Protein AF-A0A6B9Z756-F1 (afdb_monomer_lite)

Radius of gyration: 20.49 Å; chains: 1; bounding box: 52×37×60 Å

Structure (mmCIF, N/CA/C/O backbone):
data_AF-A0A6B9Z756-F1
#
_entry.id   AF-A0A6B9Z756-F1
#
loop_
_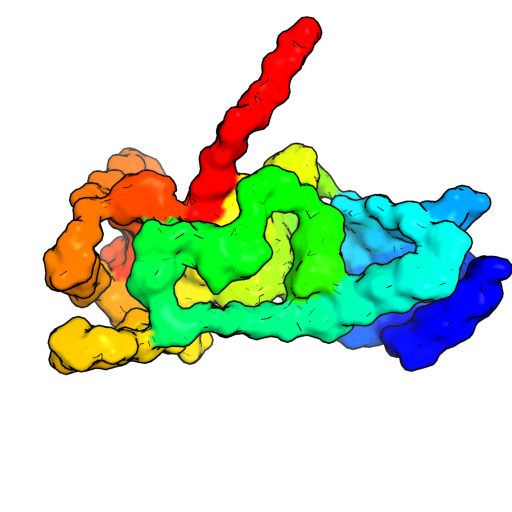atom_site.group_PDB
_atom_site.id
_atom_site.type_symbol
_atom_site.label_atom_id
_atom_site.label_alt_id
_atom_site.label_comp_id
_atom_site.label_asym_id
_atom_site.label_entity_id
_atom_site.label_seq_id
_atom_site.pdbx_PDB_ins_code
_atom_site.Cartn_x
_atom_site.Cartn_y
_atom_site.Cartn_z
_atom_site.occupancy
_atom_site.B_iso_or_equiv
_atom_site.auth_seq_id
_atom_site.auth_comp_id
_atom_site.auth_asym_id
_atom_site.auth_atom_id
_atom_site.pdbx_PDB_model_num
ATOM 1 N N . MET A 1 1 ? 23.150 7.560 -25.014 1.00 82.50 1 MET A N 1
ATOM 2 C CA . MET A 1 1 ? 22.285 7.639 -23.820 1.00 82.50 1 MET A CA 1
ATOM 3 C C . MET A 1 1 ? 21.822 6.249 -23.408 1.00 82.50 1 MET A C 1
ATOM 5 O O . MET A 1 1 ? 22.324 5.760 -22.412 1.00 82.50 1 MET A O 1
ATOM 9 N N . PHE A 1 2 ? 21.027 5.548 -24.224 1.00 86.94 2 PHE A N 1
ATOM 10 C CA . PHE A 1 2 ? 20.533 4.200 -23.898 1.00 86.94 2 PHE A CA 1
ATOM 11 C C . PHE A 1 2 ? 21.617 3.166 -23.521 1.00 86.94 2 PHE A C 1
ATOM 13 O O . PHE A 1 2 ? 21.440 2.418 -22.570 1.00 86.94 2 PHE A O 1
ATOM 20 N N . ALA A 1 3 ? 22.780 3.165 -24.186 1.00 89.44 3 ALA A N 1
ATOM 21 C CA . ALA A 1 3 ? 23.891 2.275 -23.817 1.00 89.44 3 ALA A CA 1
ATOM 22 C C . ALA A 1 3 ? 24.374 2.469 -22.363 1.00 89.44 3 ALA A C 1
ATOM 24 O O . ALA A 1 3 ? 24.699 1.495 -21.693 1.00 89.44 3 ALA A O 1
ATOM 25 N N . VAL A 1 4 ? 24.364 3.713 -21.871 1.00 92.31 4 VAL A N 1
ATOM 26 C CA . VAL A 1 4 ? 24.732 4.051 -20.487 1.00 92.31 4 VAL A CA 1
ATOM 27 C C . VAL A 1 4 ? 23.648 3.572 -19.517 1.00 92.31 4 VAL A C 1
ATOM 29 O O . VAL A 1 4 ? 23.961 3.009 -18.476 1.00 92.31 4 VAL A O 1
ATOM 32 N N . PHE A 1 5 ? 22.371 3.728 -19.882 1.00 94.25 5 PHE A N 1
ATOM 33 C CA . PHE A 1 5 ? 21.241 3.226 -19.087 1.00 94.25 5 PHE A CA 1
ATOM 34 C C . PHE A 1 5 ? 21.279 1.705 -18.951 1.00 94.25 5 PHE A C 1
ATOM 36 O O . PHE A 1 5 ? 21.126 1.174 -17.856 1.00 94.25 5 PHE A O 1
ATOM 43 N N . LYS A 1 6 ? 21.552 1.010 -20.058 1.00 94.19 6 LYS A N 1
ATOM 44 C CA . LYS A 1 6 ? 21.717 -0.442 -20.089 1.00 94.19 6 LYS A CA 1
ATOM 45 C C . LYS A 1 6 ? 22.818 -0.911 -19.140 1.00 94.19 6 LYS A C 1
ATOM 47 O O . LYS A 1 6 ? 22.584 -1.820 -18.351 1.00 94.19 6 LYS A O 1
ATOM 52 N N . GLU A 1 7 ? 24.002 -0.303 -19.213 1.00 94.69 7 GLU A N 1
ATOM 53 C CA . GLU A 1 7 ? 25.123 -0.651 -18.332 1.00 94.69 7 GLU A CA 1
ATOM 54 C C . GLU A 1 7 ? 24.761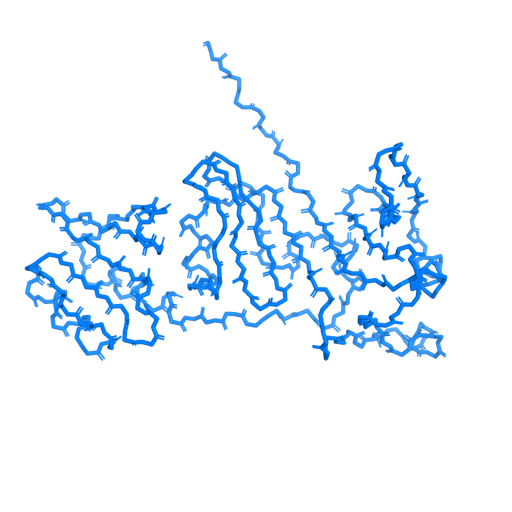 -0.442 -16.855 1.00 94.69 7 GLU A C 1
ATOM 56 O O . GLU A 1 7 ? 24.994 -1.322 -16.026 1.00 94.69 7 GLU A O 1
ATOM 61 N N . TYR A 1 8 ? 24.115 0.682 -16.540 1.00 95.06 8 TYR A N 1
ATOM 62 C CA . TYR A 1 8 ? 23.648 0.976 -15.189 1.00 95.06 8 TYR A CA 1
ATOM 63 C C . TYR A 1 8 ? 22.650 -0.069 -14.665 1.00 95.06 8 TYR A C 1
ATOM 65 O O . TYR A 1 8 ? 22.839 -0.608 -13.575 1.00 95.06 8 TYR A O 1
ATOM 73 N N . LEU A 1 9 ? 21.621 -0.405 -15.448 1.00 94.44 9 LEU A N 1
ATOM 74 C CA . LEU A 1 9 ? 20.594 -1.379 -15.062 1.00 94.44 9 LEU A CA 1
ATOM 75 C C . LEU A 1 9 ? 21.177 -2.771 -14.808 1.00 94.44 9 LEU A C 1
ATOM 77 O O . LEU A 1 9 ? 20.841 -3.405 -13.808 1.00 94.44 9 LEU A O 1
ATOM 81 N N . VAL A 1 10 ? 22.096 -3.225 -15.664 1.00 93.44 10 VAL A N 1
ATOM 82 C CA . VAL A 1 10 ? 22.788 -4.510 -15.477 1.00 93.44 10 VAL A CA 1
ATOM 83 C C . VAL A 1 10 ? 23.568 -4.529 -14.159 1.00 93.44 10 VAL A C 1
ATOM 85 O O . VAL A 1 10 ? 23.508 -5.515 -13.423 1.00 93.44 10 VAL A O 1
ATOM 88 N N . ASN A 1 11 ? 24.223 -3.420 -13.805 1.00 93.69 11 ASN A N 1
ATOM 89 C CA . ASN A 1 11 ? 24.914 -3.279 -12.520 1.00 93.69 11 ASN A CA 1
ATOM 90 C C . ASN A 1 11 ? 23.953 -3.214 -11.317 1.00 93.69 11 ASN A C 1
ATOM 92 O O . ASN A 1 11 ? 24.355 -3.520 -10.195 1.00 93.69 11 ASN A O 1
ATOM 96 N N . LYS A 1 12 ? 22.685 -2.855 -11.544 1.00 92.50 12 LYS A N 1
ATOM 97 C CA . LYS A 1 12 ? 21.603 -2.799 -10.549 1.00 92.50 12 LYS A CA 1
ATOM 98 C C . LYS A 1 12 ? 20.714 -4.041 -10.536 1.00 92.50 12 LYS A C 1
ATOM 100 O O . LYS A 1 12 ? 19.557 -3.990 -10.142 1.00 92.50 12 LYS A O 1
ATOM 105 N N . SER A 1 13 ? 21.253 -5.190 -10.936 1.00 91.06 13 SER A N 1
ATOM 106 C CA . SER A 1 13 ? 20.532 -6.469 -10.882 1.00 91.06 13 SER A CA 1
ATOM 107 C C . SER A 1 13 ? 19.260 -6.497 -11.749 1.00 91.06 13 SER A C 1
ATOM 109 O O . SER A 1 13 ? 18.281 -7.170 -11.409 1.00 91.06 13 SER A O 1
ATOM 111 N N . TRP A 1 14 ? 19.284 -5.813 -12.895 1.00 93.94 14 TRP A N 1
ATOM 112 C CA . TRP A 1 14 ? 18.298 -5.970 -13.964 1.00 93.94 14 TRP A CA 1
ATOM 113 C C . TRP A 1 14 ? 18.894 -6.774 -15.120 1.00 93.94 14 TRP A C 1
ATOM 115 O O . TRP A 1 14 ? 20.041 -6.574 -15.513 1.00 93.94 14 TRP A O 1
ATOM 125 N N . ILE A 1 15 ? 18.107 -7.679 -15.696 1.00 95.31 15 ILE A N 1
ATOM 126 C CA . ILE A 1 15 ? 18.511 -8.489 -16.848 1.00 95.31 15 ILE A CA 1
ATOM 127 C C . ILE A 1 15 ? 17.808 -7.960 -18.089 1.00 95.31 15 ILE A C 1
ATOM 129 O O . ILE A 1 15 ? 16.587 -7.830 -18.107 1.00 95.31 15 ILE A O 1
ATOM 133 N N . GLU A 1 16 ? 18.572 -7.706 -19.145 1.00 96.12 16 GLU A N 1
ATOM 134 C CA . GLU A 1 16 ? 18.028 -7.408 -20.468 1.00 96.12 16 GLU A CA 1
ATOM 135 C C . GLU A 1 16 ? 17.258 -8.626 -21.009 1.00 96.12 16 GLU A C 1
ATOM 137 O O . GLU A 1 16 ? 17.825 -9.706 -21.188 1.00 96.12 16 GLU A O 1
ATOM 142 N N . THR A 1 17 ? 15.960 -8.463 -21.263 1.00 93.56 17 THR A N 1
ATOM 143 C CA . THR A 1 17 ? 15.099 -9.506 -21.849 1.00 93.56 17 THR A CA 1
ATOM 144 C C . THR A 1 17 ? 14.910 -9.309 -23.348 1.00 93.56 17 THR A C 1
ATOM 146 O O . THR A 1 17 ? 14.783 -10.281 -24.092 1.00 93.56 17 THR A O 1
ATOM 149 N N . THR A 1 18 ? 14.930 -8.056 -23.806 1.00 91.75 18 THR A N 1
ATOM 150 C CA . THR A 1 18 ? 14.958 -7.668 -25.222 1.00 91.75 18 THR A CA 1
ATOM 151 C C . THR A 1 18 ? 15.828 -6.425 -25.388 1.00 91.75 18 THR A C 1
ATOM 153 O O . THR A 1 18 ? 16.222 -5.821 -24.398 1.00 91.75 18 THR A O 1
ATOM 156 N N . ALA A 1 19 ? 16.066 -5.984 -26.627 1.00 89.62 19 ALA A N 1
ATOM 157 C CA . ALA A 1 19 ? 16.880 -4.797 -26.902 1.00 89.62 19 ALA A CA 1
ATOM 158 C C . ALA A 1 19 ? 16.422 -3.521 -26.165 1.00 89.62 19 ALA A C 1
ATOM 160 O O . ALA A 1 19 ? 17.229 -2.614 -26.001 1.00 89.62 19 ALA A O 1
ATOM 161 N N . MET A 1 20 ? 15.154 -3.449 -25.742 1.00 92.75 20 MET A N 1
ATOM 162 C CA . MET A 1 20 ? 14.563 -2.288 -25.071 1.00 92.75 20 MET A CA 1
ATOM 163 C C . MET A 1 20 ? 13.873 -2.637 -23.743 1.00 92.75 20 MET A C 1
ATOM 165 O O . MET A 1 20 ? 13.206 -1.785 -23.167 1.00 92.75 20 MET A O 1
ATOM 169 N N . ALA A 1 21 ? 13.998 -3.873 -23.249 1.00 95.12 21 ALA A N 1
ATOM 170 C CA . ALA A 1 21 ? 13.292 -4.316 -22.048 1.00 95.12 21 ALA A CA 1
ATOM 171 C C . ALA A 1 21 ? 14.237 -4.953 -21.032 1.00 95.12 21 ALA A C 1
ATOM 173 O O . ALA A 1 21 ? 15.114 -5.743 -21.387 1.00 95.12 21 ALA A O 1
ATOM 174 N N . PHE A 1 22 ? 14.009 -4.634 -19.762 1.00 96.31 22 PHE A N 1
ATOM 175 C CA . PHE A 1 22 ? 14.787 -5.114 -18.630 1.00 96.31 22 PHE A CA 1
ATOM 176 C C . PHE A 1 22 ? 13.856 -5.679 -17.569 1.00 96.31 22 PHE A C 1
ATOM 178 O O . PHE A 1 22 ? 12.826 -5.086 -17.271 1.00 96.31 22 PHE A O 1
ATOM 185 N N . ARG A 1 23 ? 14.229 -6.803 -16.967 1.00 95.00 23 ARG A N 1
ATOM 186 C CA . ARG A 1 23 ? 13.468 -7.464 -15.904 1.00 95.00 23 ARG A CA 1
ATOM 187 C C . ARG A 1 23 ? 14.272 -7.498 -14.616 1.00 95.00 23 ARG A C 1
ATOM 189 O O . ARG A 1 23 ? 15.473 -7.775 -14.651 1.00 95.00 23 ARG A O 1
ATOM 196 N N . HIS A 1 24 ? 13.618 -7.257 -13.485 1.00 91.50 24 HIS A N 1
ATOM 197 C CA . HIS A 1 24 ? 14.288 -7.310 -12.189 1.00 91.50 24 HIS A CA 1
ATOM 198 C C . HIS A 1 24 ? 14.677 -8.754 -11.831 1.00 91.50 24 HIS A C 1
ATOM 200 O O . HIS A 1 24 ? 13.875 -9.682 -11.963 1.00 91.50 24 HIS A O 1
ATOM 206 N N . THR A 1 25 ? 15.909 -8.970 -11.365 1.00 87.44 25 THR A N 1
ATOM 207 C CA . THR A 1 25 ? 16.421 -10.325 -11.056 1.00 87.44 25 THR A CA 1
ATOM 208 C C . THR A 1 25 ? 15.672 -11.014 -9.920 1.00 87.44 25 THR A C 1
ATOM 210 O O . THR A 1 25 ? 15.363 -12.200 -10.029 1.00 87.44 25 THR A O 1
ATOM 213 N N . SER A 1 26 ? 15.370 -10.294 -8.834 1.00 84.44 26 SER A N 1
ATOM 214 C CA . SER A 1 26 ? 14.695 -10.868 -7.661 1.00 84.44 26 SER A CA 1
ATOM 215 C C . SER A 1 26 ? 13.175 -10.959 -7.816 1.00 84.44 26 SER A C 1
ATOM 217 O O . SER A 1 26 ? 12.533 -11.695 -7.071 1.00 84.44 26 SER A O 1
ATOM 219 N N . ASN A 1 27 ? 12.595 -10.239 -8.784 1.00 83.69 27 ASN A N 1
ATOM 220 C CA . ASN A 1 27 ? 11.160 -10.240 -9.042 1.00 83.69 27 ASN A CA 1
ATOM 221 C C . ASN A 1 27 ? 10.894 -10.239 -10.550 1.00 83.69 27 ASN A C 1
ATOM 223 O O . ASN A 1 27 ? 10.835 -9.197 -11.200 1.00 83.69 27 ASN A O 1
ATOM 227 N N . GLN A 1 28 ? 10.704 -11.439 -11.101 1.00 86.19 28 GLN A N 1
ATOM 228 C CA . GLN A 1 28 ? 10.549 -11.651 -12.541 1.00 86.19 28 GLN A CA 1
ATOM 229 C C . GLN A 1 28 ? 9.267 -11.052 -13.131 1.00 86.19 28 GLN A C 1
ATOM 231 O O . GLN A 1 28 ? 9.115 -11.025 -14.351 1.00 86.19 28 GLN A O 1
ATOM 236 N N . TYR A 1 29 ? 8.345 -10.591 -12.289 1.00 88.56 29 TYR A N 1
ATOM 237 C CA . TYR A 1 29 ? 7.115 -9.953 -12.735 1.00 88.56 29 TYR A CA 1
ATOM 238 C C . TYR A 1 29 ? 7.284 -8.457 -13.001 1.00 88.56 29 TYR A C 1
ATOM 240 O O . TYR A 1 29 ? 6.327 -7.841 -13.457 1.00 88.56 29 T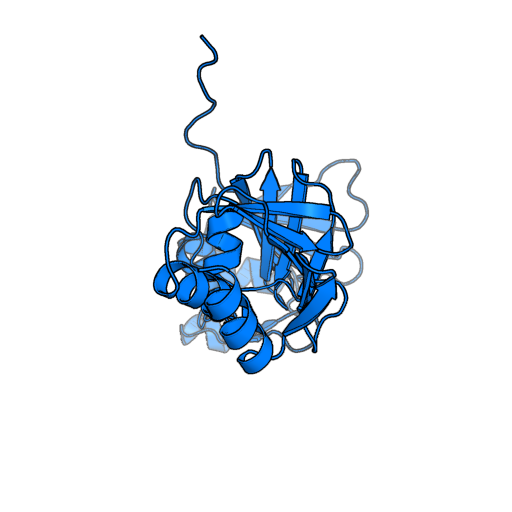YR A O 1
ATOM 248 N N . ILE A 1 30 ? 8.451 -7.878 -12.706 1.00 89.88 30 ILE A N 1
ATOM 249 C CA . ILE A 1 30 ? 8.702 -6.442 -12.827 1.00 89.88 30 ILE A CA 1
ATOM 250 C C . ILE A 1 30 ? 9.605 -6.183 -14.022 1.00 89.88 30 ILE A C 1
ATOM 252 O O . ILE A 1 30 ? 10.714 -6.721 -14.105 1.00 89.88 30 ILE A O 1
ATOM 256 N N . GLU A 1 31 ? 9.124 -5.346 -14.936 1.00 94.62 31 GLU A N 1
ATOM 257 C CA . GLU A 1 31 ? 9.803 -5.031 -16.186 1.00 94.62 31 GLU A CA 1
ATOM 258 C C . GLU A 1 31 ? 9.820 -3.522 -16.443 1.00 94.62 31 GLU A C 1
ATOM 260 O O . GLU A 1 31 ? 8.838 -2.821 -16.204 1.00 94.62 31 GLU A O 1
ATOM 265 N N . LEU A 1 32 ? 10.948 -3.033 -16.951 1.00 95.69 32 LEU A N 1
ATOM 266 C CA . LEU A 1 32 ? 11.094 -1.699 -17.516 1.00 95.69 32 LEU A CA 1
ATOM 267 C C . LEU A 1 32 ? 11.207 -1.822 -19.026 1.00 95.69 32 LEU A C 1
ATOM 269 O O . LEU A 1 32 ? 12.043 -2.578 -19.526 1.00 95.69 32 LEU A O 1
ATOM 273 N N . PHE A 1 33 ? 10.395 -1.057 -19.740 1.00 96.19 33 PHE A N 1
ATOM 274 C CA . PHE A 1 33 ? 10.462 -0.933 -21.187 1.00 96.19 33 PHE A CA 1
ATOM 275 C C . PHE A 1 33 ? 10.886 0.484 -21.555 1.00 96.19 33 PHE A C 1
ATOM 277 O O . PHE A 1 33 ? 10.304 1.458 -21.088 1.00 96.19 33 PHE A O 1
ATOM 284 N N . PHE A 1 34 ? 11.915 0.593 -22.383 1.00 93.94 34 PHE A N 1
ATOM 285 C CA . PHE A 1 34 ? 12.413 1.855 -22.901 1.00 93.94 34 PHE A CA 1
ATOM 286 C C . PHE A 1 34 ? 11.833 2.072 -24.288 1.00 93.94 34 PHE A C 1
ATOM 288 O O . PHE A 1 34 ? 11.917 1.201 -25.153 1.00 93.94 34 PHE A O 1
ATOM 295 N N . ASP A 1 35 ? 11.279 3.246 -24.529 1.00 86.94 35 ASP A N 1
ATOM 296 C CA . ASP A 1 35 ? 10.871 3.620 -25.872 1.00 86.94 35 ASP A CA 1
ATOM 297 C C . ASP A 1 35 ? 11.983 4.418 -26.589 1.00 86.94 35 ASP A C 1
ATOM 299 O O . ASP A 1 35 ? 13.088 4.624 -26.077 1.00 86.94 35 ASP A O 1
ATOM 303 N N . ASN A 1 36 ? 11.703 4.877 -27.810 1.00 79.69 36 ASN A N 1
ATOM 304 C CA . ASN A 1 36 ? 12.656 5.675 -28.587 1.00 79.69 36 ASN A CA 1
ATOM 305 C C . ASN A 1 36 ? 12.687 7.166 -28.186 1.00 79.69 36 ASN A C 1
ATOM 307 O O . ASN A 1 36 ? 13.389 7.945 -28.834 1.00 79.69 36 ASN A O 1
ATOM 311 N N . SER A 1 37 ? 11.923 7.587 -27.172 1.00 83.75 37 SER A N 1
ATOM 312 C CA . SER A 1 37 ? 11.676 8.989 -26.811 1.00 83.75 37 SER A CA 1
ATOM 313 C C . SER A 1 37 ? 12.116 9.363 -25.387 1.00 83.75 37 SER A C 1
ATOM 315 O O . SER A 1 37 ? 11.686 10.385 -24.855 1.00 83.75 37 SER A O 1
ATOM 317 N N . ASN A 1 38 ? 13.041 8.592 -24.799 1.00 85.44 38 ASN A N 1
ATOM 318 C CA . ASN A 1 38 ? 13.483 8.727 -23.403 1.00 85.44 38 ASN A CA 1
ATOM 319 C C . ASN A 1 38 ? 12.354 8.485 -22.385 1.00 85.44 38 ASN A C 1
ATOM 321 O O . ASN A 1 38 ? 12.416 8.977 -21.253 1.00 85.44 38 ASN A O 1
ATOM 325 N N . GLN A 1 39 ? 11.321 7.738 -22.771 1.00 92.50 39 GLN A N 1
ATOM 326 C CA . GLN A 1 39 ? 10.298 7.266 -21.854 1.00 92.50 39 GLN A CA 1
ATOM 327 C C . GLN A 1 39 ? 10.651 5.867 -21.363 1.00 92.50 39 GLN A C 1
ATOM 329 O O . GLN A 1 39 ? 11.177 5.021 -22.094 1.00 92.50 39 GLN A O 1
ATOM 334 N N . VAL A 1 40 ? 10.357 5.648 -20.089 1.00 94.44 40 VAL A N 1
ATOM 335 C CA . VAL A 1 40 ? 10.487 4.368 -19.411 1.00 94.44 40 VAL A CA 1
ATOM 336 C C . VAL A 1 40 ? 9.119 3.989 -18.882 1.00 94.44 40 VAL A C 1
ATOM 338 O O . VAL A 1 40 ? 8.544 4.681 -18.043 1.00 94.44 40 VAL A O 1
ATOM 341 N N . GLU A 1 41 ? 8.598 2.880 -19.375 1.00 95.12 41 GLU A N 1
ATOM 342 C CA . GLU A 1 41 ? 7.344 2.297 -18.929 1.00 95.12 41 GLU A CA 1
ATOM 343 C C . GLU A 1 41 ? 7.629 1.208 -17.892 1.00 95.12 41 GLU A C 1
ATOM 345 O O . GLU A 1 41 ? 8.457 0.322 -18.118 1.00 95.12 41 GLU A O 1
ATOM 350 N N . LEU A 1 42 ? 6.930 1.258 -16.759 1.00 94.19 42 LEU A N 1
ATOM 351 C CA . LEU A 1 42 ? 6.982 0.230 -15.724 1.00 94.19 42 LEU A CA 1
ATOM 352 C C . LEU A 1 42 ? 5.810 -0.737 -15.889 1.00 94.19 42 LEU A C 1
ATOM 354 O O . LEU A 1 42 ? 4.642 -0.337 -15.844 1.00 94.19 42 LEU A O 1
ATOM 358 N N . PHE A 1 43 ? 6.137 -2.020 -15.987 1.00 93.56 43 PHE A N 1
ATOM 359 C CA . PHE A 1 43 ? 5.186 -3.118 -16.021 1.00 93.56 43 PHE A CA 1
ATOM 360 C C . PHE A 1 43 ? 5.326 -3.995 -14.777 1.00 93.56 43 PHE A C 1
ATOM 362 O O . PHE A 1 43 ? 6.433 -4.372 -14.391 1.00 93.56 43 PHE A O 1
ATOM 369 N N . ILE A 1 44 ? 4.192 -4.373 -14.185 1.00 90.81 44 ILE A N 1
ATOM 370 C CA . ILE A 1 44 ? 4.117 -5.391 -13.131 1.00 90.81 44 ILE A CA 1
ATOM 371 C C . ILE A 1 44 ? 3.114 -6.458 -13.566 1.00 90.81 44 ILE A C 1
ATOM 373 O O . ILE A 1 44 ? 1.972 -6.148 -13.902 1.00 90.81 44 ILE A O 1
ATOM 377 N N . LYS A 1 45 ? 3.546 -7.725 -13.604 1.00 89.81 45 LYS A N 1
ATOM 378 C CA . LYS A 1 45 ? 2.763 -8.874 -14.102 1.00 89.81 45 LYS A CA 1
ATOM 379 C C . LYS A 1 45 ? 2.175 -8.628 -15.505 1.00 89.81 45 LYS A C 1
ATOM 381 O O . LYS A 1 45 ? 1.056 -9.039 -15.800 1.00 89.81 45 LYS A O 1
ATOM 386 N N . GLY A 1 46 ? 2.925 -7.935 -16.365 1.00 90.19 46 GLY A N 1
ATOM 387 C CA . GLY A 1 46 ? 2.509 -7.595 -17.732 1.00 90.19 46 GLY A CA 1
ATOM 388 C C . GLY A 1 46 ? 1.514 -6.432 -17.843 1.00 90.19 46 GLY A C 1
ATOM 389 O O . GLY A 1 46 ? 1.057 -6.136 -18.945 1.00 90.19 46 GLY A O 1
ATOM 390 N N . ILE A 1 47 ? 1.182 -5.753 -16.741 1.00 89.75 47 ILE A N 1
ATOM 391 C CA . ILE A 1 47 ? 0.300 -4.580 -16.730 1.00 89.75 47 ILE A CA 1
ATOM 392 C C . ILE A 1 47 ? 1.155 -3.319 -16.617 1.00 89.75 47 ILE A C 1
ATOM 394 O O . ILE A 1 47 ? 1.933 -3.185 -15.674 1.00 89.75 47 ILE A O 1
ATOM 398 N N . ARG A 1 48 ? 0.994 -2.385 -17.564 1.00 92.56 48 ARG A N 1
ATOM 399 C CA . ARG A 1 48 ? 1.670 -1.078 -17.541 1.00 92.56 48 ARG A CA 1
ATOM 400 C C . ARG A 1 48 ? 1.081 -0.208 -16.433 1.00 92.56 48 ARG A C 1
ATOM 402 O O . ARG A 1 48 ? -0.069 0.207 -16.551 1.00 92.56 48 ARG A O 1
ATOM 409 N N . LEU A 1 49 ? 1.847 0.081 -15.386 1.00 90.19 49 LEU A N 1
ATOM 410 C CA . LEU A 1 49 ? 1.370 0.867 -14.239 1.00 90.19 49 LEU A CA 1
ATOM 411 C C . LEU A 1 49 ? 1.758 2.336 -14.301 1.00 90.19 49 LEU A C 1
ATOM 413 O O . LEU A 1 49 ? 1.004 3.187 -13.838 1.00 90.19 49 LEU A O 1
ATOM 417 N N . ALA A 1 50 ? 2.931 2.634 -14.848 1.00 90.88 50 ALA A N 1
ATOM 418 C CA . ALA A 1 50 ? 3.454 3.988 -14.856 1.00 90.88 50 ALA A CA 1
ATOM 419 C C . ALA A 1 50 ? 4.350 4.234 -16.067 1.00 90.88 50 ALA A C 1
ATOM 421 O O . ALA A 1 50 ? 4.922 3.308 -16.643 1.00 90.88 50 ALA A O 1
ATOM 422 N N . GLU A 1 51 ? 4.469 5.508 -16.419 1.00 93.25 51 GLU A N 1
ATOM 423 C CA . GLU A 1 51 ? 5.364 6.020 -17.447 1.00 93.25 51 GLU A CA 1
ATOM 424 C C . GLU A 1 51 ? 6.183 7.162 -16.841 1.00 93.25 51 GLU A C 1
ATOM 426 O O . GLU A 1 51 ? 5.646 8.044 -16.158 1.00 93.25 51 GLU A O 1
ATOM 431 N N . TYR A 1 52 ? 7.488 7.127 -17.088 1.00 93.81 52 TYR A N 1
ATOM 432 C CA . TYR A 1 52 ? 8.458 8.085 -16.582 1.00 93.81 52 TYR A CA 1
ATOM 433 C C . TYR A 1 52 ? 9.251 8.664 -17.741 1.00 93.81 52 TYR A C 1
ATOM 435 O O . TYR A 1 52 ? 9.691 7.943 -18.632 1.00 93.81 52 TYR A O 1
ATOM 443 N N . ARG A 1 53 ? 9.491 9.971 -17.702 1.00 93.06 53 ARG A N 1
ATOM 444 C CA . ARG A 1 53 ? 10.435 10.617 -18.607 1.00 93.06 53 ARG A CA 1
ATOM 445 C C . ARG A 1 53 ? 11.812 10.643 -17.955 1.00 93.06 53 ARG A C 1
ATOM 447 O O . ARG A 1 53 ? 11.946 11.131 -16.836 1.00 93.06 53 ARG A O 1
ATOM 454 N N . VAL A 1 54 ? 12.815 10.131 -18.659 1.00 93.50 54 VAL A N 1
ATOM 455 C CA . VAL A 1 54 ? 14.174 9.941 -18.144 1.00 93.50 54 VAL A CA 1
ATOM 456 C C . VAL A 1 54 ? 15.166 10.599 -19.098 1.00 93.50 54 VAL A C 1
ATOM 458 O O . VAL A 1 54 ? 15.711 9.970 -20.003 1.00 93.50 54 VAL A O 1
ATOM 461 N N . ASP A 1 55 ? 15.368 11.904 -18.920 1.00 92.62 55 ASP A N 1
ATOM 462 C CA . ASP A 1 55 ? 16.191 12.710 -19.830 1.00 92.62 55 ASP A CA 1
ATOM 463 C C . ASP A 1 55 ? 17.707 12.476 -19.646 1.00 92.62 55 ASP A C 1
ATOM 465 O O . ASP A 1 55 ? 18.494 12.782 -20.547 1.00 92.62 55 ASP A O 1
ATOM 469 N N . ASP A 1 56 ? 18.131 11.920 -18.507 1.00 94.19 56 ASP A N 1
ATOM 470 C CA . ASP A 1 56 ? 19.530 11.637 -18.187 1.00 94.19 56 ASP A CA 1
ATOM 471 C C . ASP A 1 56 ? 19.703 10.437 -17.233 1.00 94.19 56 ASP A C 1
ATOM 473 O O . ASP A 1 56 ? 18.743 9.785 -16.820 1.00 94.19 56 ASP A O 1
ATOM 477 N N . LEU A 1 57 ? 20.962 10.106 -16.918 1.00 94.00 57 LEU A N 1
ATOM 478 C CA . LEU A 1 57 ? 21.287 8.985 -16.033 1.00 94.00 57 LEU A CA 1
ATOM 479 C C . LEU A 1 57 ? 20.849 9.247 -14.589 1.00 94.00 57 LEU A C 1
ATOM 481 O O . LEU A 1 57 ? 20.446 8.307 -13.917 1.00 94.00 57 LEU A O 1
ATOM 485 N N . ALA A 1 58 ? 20.878 10.497 -14.125 1.00 94.62 58 ALA A N 1
ATOM 486 C CA . ALA A 1 58 ? 20.489 10.831 -12.758 1.00 94.62 58 ALA A CA 1
ATOM 487 C C . ALA A 1 58 ? 18.986 10.589 -12.533 1.00 94.62 58 ALA A C 1
ATOM 489 O O . ALA A 1 58 ? 18.592 10.050 -11.498 1.00 94.62 58 ALA A O 1
ATOM 490 N N . ALA A 1 59 ? 18.150 10.906 -13.525 1.00 92.88 59 ALA A N 1
ATOM 491 C CA . ALA A 1 59 ? 16.726 10.587 -13.505 1.00 92.88 59 ALA A CA 1
ATOM 492 C C . ALA A 1 59 ? 16.481 9.068 -13.467 1.00 92.88 59 ALA A C 1
ATOM 494 O O . ALA A 1 59 ? 15.618 8.601 -12.720 1.00 92.88 59 ALA A O 1
ATOM 495 N N . LEU A 1 60 ? 17.263 8.283 -14.222 1.00 93.88 60 LEU A N 1
ATOM 496 C CA . LEU A 1 60 ? 17.166 6.820 -14.186 1.00 93.88 60 LEU A CA 1
ATOM 497 C C . LEU A 1 60 ? 17.600 6.270 -12.826 1.00 93.88 60 LEU A C 1
ATOM 499 O O . LEU A 1 60 ? 16.946 5.389 -12.276 1.00 93.88 60 LEU A O 1
ATOM 503 N N . GLU A 1 61 ? 18.700 6.793 -12.289 1.00 93.94 61 GLU A N 1
ATOM 504 C CA . GLU A 1 61 ? 19.227 6.423 -10.980 1.00 93.94 61 GLU A CA 1
ATOM 505 C C . GLU A 1 61 ? 18.199 6.679 -9.885 1.00 93.94 61 GLU A C 1
ATOM 507 O O . GLU A 1 61 ? 17.970 5.808 -9.051 1.00 93.94 61 GLU A O 1
ATOM 512 N N . GLN A 1 62 ? 17.542 7.839 -9.894 1.00 90.81 62 GLN A N 1
ATOM 513 C CA . GLN A 1 62 ? 16.489 8.152 -8.931 1.00 90.81 62 GLN A CA 1
ATOM 514 C C . GLN A 1 62 ? 15.324 7.158 -9.027 1.00 90.81 62 GLN A C 1
ATOM 516 O O . GLN A 1 62 ? 14.869 6.658 -7.999 1.00 90.81 62 GLN A O 1
ATOM 521 N N . LEU A 1 63 ? 14.879 6.844 -10.246 1.00 91.12 63 LEU A N 1
ATOM 522 C CA . LEU A 1 63 ? 13.794 5.894 -10.490 1.00 91.12 63 LEU A CA 1
ATOM 523 C C . LEU A 1 63 ? 14.141 4.488 -9.975 1.00 91.12 63 LEU A C 1
ATOM 525 O O . LEU A 1 63 ? 13.402 3.908 -9.183 1.00 91.12 63 LEU A O 1
ATOM 529 N N . VAL A 1 64 ? 15.289 3.955 -10.397 1.00 91.88 64 VAL A N 1
ATOM 530 C CA . VAL A 1 64 ? 15.727 2.593 -10.060 1.00 91.88 64 VAL A CA 1
ATOM 531 C C . VAL A 1 64 ? 16.074 2.470 -8.578 1.00 91.88 64 VAL A C 1
ATOM 533 O O . VAL A 1 64 ? 15.689 1.492 -7.946 1.00 91.88 64 VAL A O 1
ATOM 536 N N . ASN A 1 65 ? 16.749 3.462 -7.993 1.00 89.19 65 ASN A N 1
ATOM 537 C CA . ASN A 1 65 ? 17.035 3.447 -6.559 1.00 89.19 65 ASN A CA 1
ATOM 538 C C . ASN A 1 65 ? 15.748 3.556 -5.726 1.00 89.19 65 ASN A C 1
ATOM 540 O O . ASN A 1 65 ? 15.683 2.941 -4.666 1.00 89.19 65 ASN A O 1
ATOM 544 N N . GLY A 1 66 ? 14.735 4.301 -6.187 1.00 84.06 66 GLY A N 1
ATOM 545 C CA . GLY A 1 66 ? 13.418 4.342 -5.540 1.00 84.06 66 GLY A CA 1
ATOM 546 C C . GLY A 1 66 ? 12.770 2.959 -5.500 1.00 84.06 66 GLY A C 1
ATOM 547 O O . GLY A 1 66 ? 12.334 2.505 -4.450 1.00 84.06 66 GLY A O 1
ATOM 548 N N . PHE A 1 67 ? 12.829 2.221 -6.609 1.00 85.06 67 PHE A N 1
ATOM 549 C CA . PHE A 1 67 ? 12.339 0.841 -6.692 1.00 85.06 67 PHE A CA 1
ATOM 550 C C . PHE A 1 67 ? 13.047 -0.151 -5.760 1.00 85.06 67 PHE A C 1
ATOM 552 O O . PHE A 1 67 ? 12.423 -1.121 -5.326 1.00 85.06 67 PHE A O 1
ATOM 559 N N . GLU A 1 68 ? 14.320 0.087 -5.438 1.00 77.88 68 GLU A N 1
ATOM 560 C CA . GLU A 1 68 ? 15.095 -0.725 -4.490 1.00 77.88 68 GLU A CA 1
ATOM 561 C C . GLU A 1 68 ? 14.775 -0.402 -3.017 1.00 77.88 68 GLU A C 1
ATOM 563 O O . GLU A 1 68 ? 15.070 -1.211 -2.131 1.00 77.88 68 GLU A O 1
ATOM 568 N N . GLN A 1 69 ? 14.170 0.755 -2.725 1.00 71.25 69 GLN A N 1
ATOM 569 C CA . GLN A 1 69 ? 13.798 1.139 -1.366 1.00 71.25 69 GLN A CA 1
ATOM 570 C C . GLN A 1 69 ? 12.480 0.477 -0.970 1.00 71.25 69 GLN A C 1
ATOM 572 O O . GLN A 1 69 ? 11.413 0.883 -1.402 1.00 71.25 69 GLN A O 1
ATOM 577 N N . GLN A 1 70 ? 12.542 -0.523 -0.092 1.00 65.44 70 GLN A N 1
ATOM 578 C CA . GLN A 1 70 ? 11.356 -0.968 0.636 1.00 65.44 70 GLN A CA 1
ATOM 579 C C . GLN A 1 70 ? 11.247 -0.171 1.933 1.00 65.44 70 GLN A C 1
ATOM 581 O O . GLN A 1 70 ? 11.941 -0.466 2.914 1.00 65.44 70 GLN A O 1
ATOM 586 N N . GLU A 1 71 ? 10.377 0.837 1.962 1.00 61.56 71 GLU A N 1
ATOM 587 C CA . GLU A 1 71 ? 9.998 1.432 3.239 1.00 61.56 71 GLU A CA 1
ATOM 588 C C . GLU A 1 71 ? 9.170 0.421 4.036 1.00 61.56 71 GLU A C 1
ATOM 590 O O . GLU A 1 71 ? 8.035 0.087 3.702 1.00 61.56 71 GLU A O 1
ATOM 595 N N . LYS A 1 72 ? 9.754 -0.083 5.126 1.00 59.62 72 LYS A N 1
ATOM 596 C CA . LYS A 1 72 ? 8.967 -0.695 6.195 1.00 59.62 72 LYS A CA 1
ATOM 597 C C . LYS A 1 72 ? 8.142 0.401 6.852 1.00 59.62 72 LYS A C 1
ATOM 599 O O . LYS A 1 72 ? 8.688 1.463 7.141 1.00 59.62 72 LYS A O 1
ATOM 604 N N . LEU A 1 73 ? 6.872 0.115 7.124 1.00 66.00 73 LEU A N 1
ATOM 605 C CA . LEU A 1 73 ? 5.985 0.970 7.908 1.00 66.00 73 LEU A CA 1
ATOM 606 C C . LEU A 1 73 ? 6.712 1.446 9.183 1.00 66.00 73 LEU A C 1
ATOM 608 O O . LEU A 1 73 ? 7.017 0.634 10.054 1.00 66.00 73 LEU A O 1
ATOM 612 N N . ARG A 1 74 ? 7.025 2.744 9.276 1.00 60.38 74 ARG A N 1
ATOM 613 C CA . ARG A 1 74 ? 7.698 3.361 10.438 1.00 60.38 74 ARG A CA 1
ATOM 614 C C . ARG A 1 74 ? 6.681 4.004 11.369 1.00 60.38 74 ARG A C 1
ATOM 616 O O . ARG A 1 74 ? 6.754 5.192 11.670 1.00 60.38 74 ARG A O 1
ATOM 623 N N . VAL A 1 75 ? 5.670 3.231 11.734 1.00 65.38 75 VAL A N 1
ATOM 624 C CA . VAL A 1 75 ? 4.647 3.678 12.670 1.00 65.38 75 VAL A CA 1
ATOM 625 C C . VAL A 1 75 ? 4.963 3.055 14.017 1.00 65.38 75 VAL A C 1
ATOM 627 O O . VAL A 1 75 ? 4.733 1.865 14.214 1.00 65.38 75 VAL A O 1
ATOM 630 N N . ASP A 1 76 ? 5.468 3.875 14.933 1.00 67.12 76 ASP A N 1
ATOM 631 C CA . ASP A 1 76 ? 5.786 3.444 16.299 1.00 67.12 76 ASP A CA 1
ATOM 632 C C . ASP A 1 76 ? 4.578 3.561 17.246 1.00 67.12 76 ASP A C 1
ATOM 634 O O . ASP A 1 76 ? 4.588 2.985 18.331 1.00 67.12 76 ASP A O 1
ATOM 638 N N . ASP A 1 77 ? 3.539 4.306 16.848 1.00 77.12 77 ASP A N 1
ATOM 639 C CA . ASP A 1 77 ? 2.318 4.502 17.631 1.00 77.12 77 ASP A CA 1
ATOM 640 C C . ASP A 1 77 ? 1.073 4.520 16.735 1.00 77.12 77 ASP A C 1
ATOM 642 O O . ASP A 1 77 ? 0.814 5.470 15.988 1.00 77.12 77 ASP A O 1
ATOM 646 N N . ILE A 1 78 ? 0.267 3.465 16.842 1.00 85.12 78 ILE A N 1
ATOM 647 C CA . ILE A 1 78 ? -0.958 3.310 16.056 1.00 85.12 78 ILE A CA 1
ATOM 648 C C . ILE A 1 78 ? -2.012 4.369 16.388 1.00 85.12 78 ILE A C 1
ATOM 650 O O . ILE A 1 78 ? -2.786 4.746 15.511 1.00 85.12 78 ILE A O 1
ATOM 654 N N . LEU A 1 79 ? -2.035 4.900 17.617 1.00 86.06 79 LEU A N 1
ATOM 655 C CA . LEU A 1 79 ? -2.999 5.935 18.002 1.00 86.06 79 LEU A CA 1
ATOM 656 C C . LEU A 1 79 ? -2.756 7.235 17.254 1.00 86.06 79 LEU A C 1
ATOM 658 O O . LEU A 1 79 ? -3.713 7.889 16.836 1.00 86.06 79 LEU A O 1
ATOM 662 N N . SER A 1 80 ? -1.486 7.581 17.057 1.00 84.56 80 SER A N 1
ATOM 663 C CA . SER A 1 80 ? -1.101 8.737 16.255 1.00 84.56 80 SER A CA 1
ATOM 664 C C . SER A 1 80 ? -1.580 8.571 14.811 1.00 84.56 80 SER A C 1
ATOM 666 O O . SER A 1 80 ? -2.151 9.497 14.246 1.00 84.56 80 SER A O 1
ATOM 668 N N . VAL A 1 81 ? -1.488 7.367 14.236 1.00 85.81 81 VAL A N 1
ATOM 669 C CA . VAL A 1 81 ? -2.036 7.100 12.891 1.00 85.81 81 VAL A CA 1
ATOM 670 C C . VAL A 1 81 ? -3.557 7.179 12.865 1.00 85.81 81 VAL A C 1
ATOM 672 O O . VAL A 1 81 ? -4.121 7.776 11.956 1.00 85.81 81 VAL A O 1
ATOM 675 N N . ILE A 1 82 ? -4.248 6.620 13.859 1.00 88.62 82 ILE A N 1
ATOM 676 C CA . ILE A 1 82 ? -5.716 6.679 13.929 1.00 88.62 82 ILE A CA 1
ATOM 677 C C . ILE A 1 82 ? -6.198 8.137 14.021 1.00 88.62 82 ILE A C 1
ATOM 679 O O . ILE A 1 82 ? -7.203 8.499 13.402 1.00 88.62 82 ILE A O 1
ATOM 683 N N . ARG A 1 83 ? -5.481 8.975 14.779 1.00 85.25 83 ARG A N 1
ATOM 684 C CA . ARG A 1 83 ? -5.827 10.382 15.016 1.00 85.25 83 ARG A CA 1
ATOM 685 C C . ARG A 1 83 ? -5.468 11.286 13.840 1.00 85.25 83 ARG A C 1
ATOM 687 O O . ARG A 1 83 ? -6.313 12.057 13.394 1.00 85.25 83 ARG A O 1
ATOM 694 N N . ASP A 1 84 ? -4.234 11.190 13.360 1.00 83.00 84 ASP A N 1
ATOM 695 C CA . ASP A 1 84 ? -3.666 12.126 12.383 1.00 83.00 84 ASP A CA 1
ATOM 696 C C . ASP A 1 84 ? -3.804 11.604 10.942 1.00 83.00 84 ASP A C 1
ATOM 698 O O . ASP A 1 84 ? -3.607 12.332 9.965 1.00 83.00 84 ASP A O 1
ATOM 702 N N . GLY A 1 85 ? -4.224 10.346 10.806 1.00 81.88 85 GLY A N 1
ATOM 703 C CA . GLY A 1 85 ? -4.621 9.721 9.561 1.00 81.88 85 GLY A CA 1
ATOM 704 C C . GLY A 1 85 ? -3.448 9.372 8.655 1.00 81.88 85 GLY A C 1
ATOM 705 O O . GLY A 1 85 ? -2.321 9.098 9.070 1.00 81.88 85 GLY A O 1
ATOM 706 N N . ILE A 1 86 ? -3.747 9.383 7.362 1.00 78.44 86 ILE A N 1
ATOM 707 C CA . ILE A 1 86 ? -2.903 8.810 6.319 1.00 78.44 86 ILE A CA 1
ATOM 708 C C . ILE A 1 86 ? -1.528 9.482 6.157 1.00 78.44 86 ILE A C 1
ATOM 710 O O . ILE A 1 86 ? -0.576 8.840 5.717 1.00 78.44 86 ILE A O 1
ATOM 714 N N . GLY A 1 87 ? -1.389 10.746 6.569 1.00 77.00 87 GLY A N 1
ATOM 715 C CA . GLY A 1 87 ? -0.112 11.463 6.510 1.00 77.00 87 GLY A CA 1
ATOM 716 C C . GLY A 1 87 ? 0.983 10.793 7.344 1.00 77.00 87 GLY A C 1
ATOM 717 O O . GLY A 1 87 ? 2.151 10.822 6.960 1.00 77.00 87 GLY A O 1
ATOM 718 N N . MET A 1 88 ? 0.603 10.102 8.424 1.00 81.19 88 MET A N 1
ATOM 719 C CA . MET A 1 88 ? 1.526 9.315 9.251 1.00 81.19 88 MET A CA 1
ATOM 720 C C . MET A 1 88 ? 2.080 8.082 8.526 1.00 81.19 88 MET A C 1
ATOM 722 O O . MET A 1 88 ? 3.082 7.516 8.950 1.00 81.19 88 MET A O 1
ATOM 726 N N . LEU A 1 89 ? 1.450 7.681 7.419 1.00 80.62 89 LEU A N 1
ATOM 727 C CA . LEU A 1 89 ? 1.899 6.596 6.546 1.00 80.62 89 LEU A CA 1
ATOM 728 C C . LEU A 1 89 ? 2.799 7.099 5.409 1.00 80.62 89 LEU A C 1
ATOM 730 O O . LEU A 1 89 ? 3.125 6.335 4.507 1.00 80.62 89 LEU A O 1
ATOM 734 N N . GLY A 1 90 ? 3.158 8.389 5.412 1.00 82.12 90 GLY A N 1
ATOM 735 C CA . GLY A 1 90 ? 3.928 9.019 4.340 1.00 82.12 90 GLY A CA 1
ATOM 736 C C . GLY A 1 90 ? 3.126 9.260 3.059 1.00 82.12 90 GLY A C 1
ATOM 737 O O . GLY A 1 90 ? 3.696 9.683 2.059 1.00 82.12 90 GLY A O 1
ATOM 738 N N . VAL A 1 91 ? 1.815 9.015 3.061 1.00 85.25 91 VAL A N 1
ATOM 739 C CA . VAL A 1 91 ? 0.958 9.193 1.885 1.00 85.25 91 VAL A CA 1
ATOM 740 C C . VAL A 1 91 ? 0.253 10.545 1.962 1.00 85.25 91 VAL A C 1
ATOM 742 O O . VAL A 1 91 ? -0.326 10.916 2.984 1.00 85.25 91 VAL A O 1
ATOM 745 N N . SER A 1 92 ? 0.295 11.291 0.862 1.00 83.50 92 SER A N 1
ATOM 746 C CA . SER A 1 92 ? -0.325 12.607 0.739 1.00 83.50 92 SER A CA 1
ATOM 747 C C . SER A 1 92 ? -1.621 12.549 -0.069 1.00 83.50 92 SER A C 1
ATOM 749 O O . SER A 1 92 ? -1.810 11.704 -0.944 1.00 83.50 92 SER A O 1
ATOM 751 N N . SER A 1 93 ? -2.535 13.479 0.217 1.00 80.38 93 SER A N 1
ATOM 752 C CA . SER A 1 93 ? -3.746 13.640 -0.588 1.00 80.38 93 SER A CA 1
ATOM 753 C C . SER A 1 93 ? -3.385 14.040 -2.021 1.00 80.38 93 SER A C 1
ATOM 755 O O . SER A 1 93 ? -2.588 14.957 -2.222 1.00 80.38 93 SER A O 1
ATOM 757 N N . GLY A 1 94 ? -3.962 13.350 -3.010 1.00 83.31 94 GLY A N 1
ATOM 758 C CA . GLY A 1 94 ? -3.669 13.572 -4.429 1.00 83.31 94 GLY A CA 1
ATOM 759 C C . GLY A 1 94 ? -2.330 12.996 -4.903 1.00 83.31 94 GLY A C 1
ATOM 760 O O . GLY A 1 94 ? -1.888 13.335 -6.000 1.00 83.31 94 GLY A O 1
ATOM 761 N N . MET A 1 95 ? -1.678 12.141 -4.106 1.00 91.12 95 MET A N 1
ATOM 762 C CA . MET A 1 95 ? -0.472 11.425 -4.522 1.00 91.12 95 MET A CA 1
ATOM 763 C C . MET A 1 95 ? -0.750 10.592 -5.778 1.00 91.12 95 MET A C 1
ATOM 765 O O . MET A 1 95 ? -1.691 9.797 -5.819 1.00 91.12 95 MET A O 1
ATOM 769 N N . HIS A 1 96 ? 0.080 10.758 -6.806 1.00 92.94 96 HIS A N 1
ATOM 770 C CA . HIS A 1 96 ? -0.033 9.983 -8.035 1.00 92.94 96 HIS A CA 1
ATOM 771 C C . HIS A 1 96 ? 0.570 8.586 -7.831 1.00 92.94 96 HIS A C 1
ATOM 773 O O . HIS A 1 96 ? 1.603 8.435 -7.179 1.00 92.94 96 HIS A O 1
ATOM 779 N N . LEU A 1 97 ? -0.019 7.564 -8.455 1.00 92.56 97 LEU A N 1
ATOM 780 C CA . LEU A 1 97 ? 0.448 6.174 -8.391 1.00 92.56 97 LEU A CA 1
ATOM 781 C C . LEU A 1 97 ? 1.947 6.033 -8.704 1.00 92.56 97 LEU A C 1
ATOM 783 O O . LEU A 1 97 ? 2.672 5.317 -8.018 1.00 92.56 97 LEU A O 1
ATOM 787 N N . LYS A 1 98 ? 2.428 6.754 -9.722 1.00 91.19 98 LYS A N 1
ATOM 788 C CA . LYS A 1 98 ? 3.842 6.745 -10.121 1.00 91.19 98 LYS A CA 1
ATOM 789 C C . LYS A 1 98 ? 4.777 7.311 -9.048 1.00 91.19 98 LYS A C 1
ATOM 791 O O . LYS A 1 98 ? 5.911 6.850 -8.961 1.00 91.19 98 LYS A O 1
ATOM 796 N N . ASP A 1 99 ? 4.308 8.278 -8.257 1.00 91.31 99 ASP A N 1
ATOM 797 C CA . ASP A 1 99 ? 5.088 8.919 -7.197 1.00 91.31 99 ASP A CA 1
ATOM 798 C C . ASP A 1 99 ? 5.137 7.998 -5.974 1.00 91.31 99 ASP A C 1
ATOM 800 O O . ASP A 1 99 ? 6.201 7.812 -5.389 1.00 91.31 99 ASP A O 1
ATOM 804 N N . ALA A 1 100 ? 4.022 7.323 -5.665 1.00 90.62 100 ALA A N 1
ATOM 805 C CA . ALA A 1 100 ? 3.980 6.275 -4.648 1.00 90.62 100 ALA A CA 1
ATOM 806 C C . ALA A 1 100 ? 4.971 5.137 -4.962 1.00 90.62 100 ALA A C 1
ATOM 808 O O . ALA A 1 100 ? 5.718 4.715 -4.086 1.00 90.62 100 ALA A O 1
ATOM 809 N N . LEU A 1 101 ? 5.051 4.693 -6.221 1.00 90.44 101 LEU A N 1
ATOM 810 C CA . LEU A 1 101 ? 6.011 3.667 -6.658 1.00 90.44 101 LEU A CA 1
ATOM 811 C C . LEU A 1 101 ? 7.480 4.102 -6.520 1.00 90.44 101 LEU A C 1
ATOM 813 O O . LEU A 1 101 ? 8.352 3.260 -6.324 1.00 90.44 101 LEU A O 1
ATOM 817 N N . VAL A 1 102 ? 7.770 5.402 -6.623 1.00 88.25 102 VAL A N 1
ATOM 818 C CA . VAL A 1 102 ? 9.122 5.939 -6.392 1.00 88.25 102 VAL A CA 1
ATOM 819 C C . VAL A 1 102 ? 9.415 6.058 -4.897 1.00 88.25 102 VAL A C 1
ATOM 821 O O . VAL A 1 102 ? 10.535 5.782 -4.478 1.00 88.25 102 VAL A O 1
ATOM 824 N N . GLN A 1 103 ? 8.424 6.460 -4.099 1.00 87.94 103 GLN A N 1
ATOM 825 C CA . GLN A 1 103 ? 8.581 6.694 -2.664 1.00 87.94 103 GLN A CA 1
ATOM 826 C C . GLN A 1 103 ? 8.643 5.397 -1.847 1.00 87.94 103 GLN A C 1
ATOM 828 O O . GLN A 1 103 ? 9.522 5.244 -1.007 1.00 87.94 103 GLN A O 1
ATOM 833 N N . PHE A 1 104 ? 7.713 4.472 -2.086 1.00 87.25 104 PHE A N 1
ATOM 834 C CA . PHE A 1 104 ? 7.591 3.211 -1.344 1.00 87.25 104 PHE A CA 1
ATOM 835 C C . PHE A 1 104 ? 8.314 2.043 -2.028 1.00 87.25 104 PHE A C 1
ATOM 837 O O . PHE A 1 104 ? 8.341 0.930 -1.499 1.00 87.25 104 PHE A O 1
ATOM 844 N N . GLY A 1 105 ? 8.860 2.295 -3.219 1.00 88.69 105 GLY A N 1
ATOM 845 C CA . GLY A 1 105 ? 9.486 1.308 -4.080 1.00 88.69 105 GLY A CA 1
ATOM 846 C C . GLY A 1 105 ? 8.498 0.361 -4.749 1.00 88.69 105 GLY A C 1
ATOM 847 O O . GLY A 1 105 ? 7.310 0.655 -4.939 1.00 88.69 105 GLY A O 1
ATOM 848 N N . LEU A 1 106 ? 9.010 -0.805 -5.145 1.00 87.75 106 LEU A N 1
ATOM 849 C CA . LEU A 1 106 ? 8.213 -1.821 -5.827 1.00 87.75 106 LEU A CA 1
ATOM 850 C C . LEU A 1 106 ? 7.350 -2.603 -4.827 1.00 87.75 106 LEU A C 1
ATOM 852 O O . LEU A 1 106 ? 7.873 -3.095 -3.821 1.00 87.75 106 LEU A O 1
ATOM 856 N N . PRO A 1 107 ? 6.046 -2.776 -5.104 1.00 88.75 107 PRO A N 1
ATOM 857 C CA . PRO A 1 107 ? 5.177 -3.528 -4.218 1.00 88.75 107 PRO A CA 1
ATOM 858 C C . PRO A 1 107 ? 5.536 -5.017 -4.234 1.00 88.75 107 PRO A C 1
ATOM 860 O O . PRO A 1 107 ? 5.963 -5.574 -5.250 1.00 88.75 107 PRO A O 1
ATOM 863 N N . ALA A 1 108 ? 5.310 -5.679 -3.102 1.00 85.62 108 ALA A N 1
ATOM 864 C CA . ALA A 1 108 ? 5.380 -7.132 -3.001 1.00 85.62 108 ALA A CA 1
ATOM 865 C C . ALA A 1 108 ? 4.294 -7.799 -3.856 1.00 85.62 108 ALA A C 1
ATOM 867 O O . ALA A 1 108 ? 4.533 -8.856 -4.442 1.00 85.62 108 ALA A O 1
ATOM 868 N N . ASP A 1 109 ? 3.118 -7.171 -3.949 1.00 87.81 109 ASP A N 1
ATOM 869 C CA . ASP A 1 109 ? 2.019 -7.661 -4.772 1.00 87.81 109 ASP A CA 1
ATOM 870 C C . ASP A 1 109 ? 1.176 -6.531 -5.381 1.00 87.81 109 ASP A C 1
ATOM 872 O O . ASP A 1 109 ? 1.139 -5.404 -4.888 1.00 87.81 109 ASP A O 1
ATOM 876 N N . PHE A 1 110 ? 0.486 -6.852 -6.470 1.00 90.69 110 PHE A N 1
ATOM 877 C CA . PHE A 1 110 ? -0.354 -5.941 -7.235 1.00 90.69 110 PHE A CA 1
ATOM 878 C C . PHE A 1 110 ? -1.645 -6.638 -7.658 1.00 90.69 110 PHE A C 1
ATOM 880 O O . PHE A 1 110 ? -1.607 -7.749 -8.208 1.00 90.69 110 PHE A O 1
ATOM 887 N N . TYR A 1 111 ? -2.763 -5.938 -7.464 1.00 92.19 111 TYR A N 1
ATOM 888 C CA . TYR A 1 111 ? -4.094 -6.386 -7.854 1.00 92.19 111 TYR A CA 1
ATOM 889 C C . TYR A 1 111 ? -4.854 -5.246 -8.521 1.00 92.19 111 TYR A C 1
ATOM 891 O O . TYR A 1 111 ? -5.014 -4.180 -7.934 1.00 92.19 111 TYR A O 1
ATOM 899 N N . GLY A 1 112 ? -5.373 -5.496 -9.723 1.00 91.94 112 GLY A N 1
ATOM 900 C CA . GLY A 1 112 ? -6.200 -4.542 -10.455 1.00 91.94 112 GLY A CA 1
ATOM 901 C C . GLY A 1 112 ? -5.681 -4.258 -11.858 1.00 91.94 112 GLY A C 1
ATOM 902 O O . GLY A 1 112 ? -5.098 -5.120 -12.515 1.00 91.94 112 GLY A O 1
ATOM 903 N N . ASN A 1 113 ? -5.946 -3.046 -12.334 1.00 89.88 113 ASN A N 1
ATOM 904 C CA . ASN A 1 113 ? -5.569 -2.544 -13.653 1.00 89.88 113 ASN A CA 1
ATOM 905 C C . ASN A 1 113 ? -5.089 -1.079 -13.536 1.00 89.88 113 ASN A C 1
ATOM 907 O O . ASN A 1 113 ? -5.208 -0.499 -12.462 1.00 89.88 113 ASN A O 1
ATOM 911 N N . PRO A 1 114 ? -4.596 -0.432 -14.604 1.00 84.81 114 PRO A N 1
ATOM 912 C CA . PRO A 1 114 ? -4.012 0.913 -14.500 1.00 84.81 114 PRO A CA 1
ATOM 913 C C . PRO A 1 114 ? -4.956 2.009 -13.967 1.00 84.81 114 PRO A C 1
ATOM 915 O O . PRO A 1 114 ? -4.489 3.052 -13.526 1.00 84.81 114 PRO A O 1
ATOM 918 N N . SER A 1 115 ? -6.275 1.787 -14.004 1.00 88.25 115 SER A N 1
ATOM 919 C CA . SER A 1 115 ? -7.297 2.738 -13.543 1.00 88.25 115 SER A CA 1
ATOM 920 C C . SER A 1 115 ? -7.873 2.440 -12.158 1.00 88.25 115 SER A C 1
ATOM 922 O O . SER A 1 115 ? -8.427 3.340 -11.545 1.00 88.25 115 SER A O 1
ATOM 924 N N . LEU A 1 116 ? -7.773 1.209 -11.652 1.00 93.56 116 LEU A N 1
ATOM 925 C CA . LEU A 1 116 ? -8.302 0.842 -10.335 1.00 93.56 116 LEU A CA 1
ATOM 926 C C . LEU A 1 116 ? -7.590 -0.401 -9.809 1.00 93.56 116 LEU A C 1
ATOM 928 O O . LEU A 1 116 ? -7.450 -1.393 -10.535 1.00 93.56 116 LEU A O 1
ATOM 932 N N . GLY A 1 117 ? -7.204 -0.371 -8.538 1.00 94.75 117 GLY A N 1
ATOM 933 C CA . GLY A 1 117 ? -6.577 -1.506 -7.876 1.00 94.75 117 GLY A CA 1
ATOM 934 C C . GLY A 1 117 ? -5.920 -1.132 -6.557 1.00 94.75 117 GLY A C 1
ATOM 935 O O . GLY A 1 117 ? -6.265 -0.127 -5.937 1.00 94.75 117 GLY A O 1
ATOM 936 N N . TYR A 1 118 ? -4.963 -1.951 -6.127 1.00 94.81 118 TYR A N 1
ATOM 937 C CA . TYR A 1 118 ? -4.101 -1.630 -4.996 1.00 94.81 118 TYR A CA 1
ATOM 938 C C . TYR A 1 118 ? -2.682 -2.193 -5.142 1.00 94.81 118 TYR A C 1
ATOM 940 O O . TYR A 1 118 ? -2.440 -3.207 -5.808 1.00 94.81 118 TYR A O 1
ATOM 948 N N . LEU A 1 119 ? -1.749 -1.518 -4.471 1.00 93.25 119 LEU A N 1
ATOM 949 C CA . LEU A 1 119 ? -0.355 -1.906 -4.278 1.00 93.25 119 LEU A CA 1
ATOM 950 C C . LEU A 1 119 ? -0.175 -2.476 -2.863 1.00 93.25 119 LEU A C 1
ATOM 952 O O . LEU A 1 119 ? -0.628 -1.863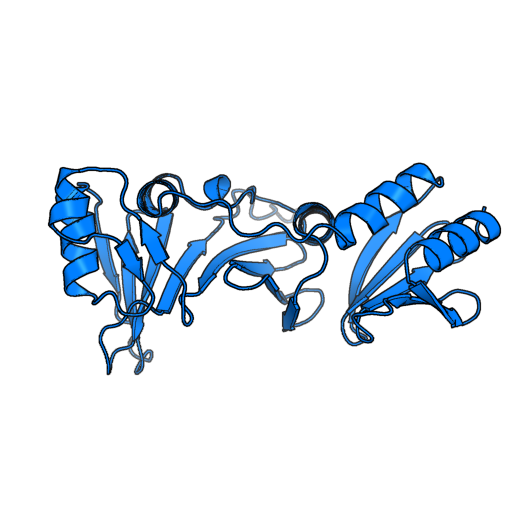 -1.894 1.00 93.25 119 LEU A O 1
ATOM 956 N N . GLN A 1 120 ? 0.493 -3.624 -2.734 1.00 91.62 120 GLN A N 1
ATOM 957 C CA . GLN A 1 120 ? 0.755 -4.276 -1.446 1.00 91.62 120 GLN A CA 1
ATOM 958 C C . GLN A 1 120 ? 2.237 -4.177 -1.058 1.00 91.62 120 GLN A C 1
ATOM 960 O O . GLN A 1 120 ? 3.103 -4.707 -1.754 1.00 91.62 120 GLN A O 1
ATOM 965 N N . TYR A 1 121 ? 2.517 -3.576 0.097 1.00 88.19 121 TYR A N 1
ATOM 966 C CA . TYR A 1 121 ? 3.844 -3.346 0.677 1.00 88.19 121 TYR A CA 1
ATOM 967 C C . TYR A 1 121 ? 3.945 -3.992 2.068 1.00 88.19 121 TYR A C 1
ATOM 969 O O . TYR A 1 121 ? 3.910 -3.320 3.100 1.00 88.19 121 TYR A O 1
ATOM 977 N N . GLY A 1 122 ? 4.032 -5.324 2.123 1.00 85.94 122 GLY A N 1
ATOM 978 C CA . GLY A 1 122 ? 4.011 -6.043 3.401 1.00 85.94 122 GLY A CA 1
ATOM 979 C C . GLY A 1 122 ? 2.658 -5.873 4.092 1.00 85.94 122 GLY A C 1
ATOM 980 O O . GLY A 1 122 ? 1.667 -6.387 3.586 1.00 85.94 122 GLY A O 1
ATOM 981 N N . THR A 1 123 ? 2.601 -5.140 5.205 1.00 88.19 123 THR A N 1
ATOM 982 C CA . THR A 1 123 ? 1.353 -4.828 5.929 1.00 88.19 123 THR A CA 1
ATOM 983 C C . THR A 1 123 ? 0.670 -3.550 5.442 1.00 88.19 123 THR A C 1
ATOM 985 O O . THR A 1 123 ? -0.505 -3.347 5.731 1.00 88.19 123 THR A O 1
ATOM 988 N N . LEU A 1 124 ? 1.356 -2.695 4.680 1.00 90.56 124 LEU A N 1
ATOM 989 C CA . LEU A 1 124 ? 0.763 -1.497 4.091 1.00 90.56 124 LEU A CA 1
ATOM 990 C C . LEU A 1 124 ? 0.111 -1.838 2.747 1.00 90.56 124 LEU A C 1
ATOM 992 O O . LEU A 1 124 ? 0.724 -2.470 1.888 1.00 90.56 124 LEU A O 1
ATOM 996 N N . ARG A 1 125 ? -1.118 -1.376 2.540 1.00 92.88 125 ARG A N 1
ATOM 997 C CA . ARG A 1 125 ? -1.827 -1.421 1.260 1.00 92.88 125 ARG A CA 1
ATOM 998 C C . ARG A 1 125 ? -2.145 -0.003 0.813 1.00 92.88 125 ARG A C 1
ATOM 1000 O O . ARG A 1 125 ? -2.694 0.756 1.604 1.00 92.88 125 ARG A O 1
ATOM 1007 N N . LEU A 1 126 ? -1.867 0.325 -0.444 1.00 94.00 126 LEU A N 1
ATOM 1008 C CA . LEU A 1 126 ? -2.275 1.589 -1.065 1.00 94.00 126 LEU A CA 1
ATOM 1009 C C . LEU A 1 126 ? -3.307 1.303 -2.155 1.00 94.00 126 LEU A C 1
ATOM 1011 O O . LEU A 1 126 ? -2.977 0.662 -3.153 1.00 94.00 126 LEU A O 1
ATOM 1015 N N . GLY A 1 127 ? -4.550 1.732 -1.947 1.00 94.25 127 GLY A N 1
ATOM 1016 C CA . GLY A 1 127 ? -5.589 1.714 -2.975 1.00 94.25 127 GLY A CA 1
ATOM 1017 C C . GLY A 1 127 ? -5.420 2.892 -3.926 1.00 94.25 127 GLY A C 1
ATOM 1018 O O . GLY A 1 127 ? -4.902 3.941 -3.534 1.00 94.25 127 GLY A O 1
ATOM 1019 N N . TYR A 1 128 ? -5.800 2.700 -5.185 1.00 93.44 128 TYR A N 1
ATOM 1020 C CA . TYR A 1 128 ? -5.789 3.780 -6.159 1.00 93.44 128 TYR A CA 1
ATOM 1021 C C . TYR A 1 128 ? -6.980 3.715 -7.112 1.00 93.44 128 TYR A C 1
ATOM 1023 O O . TYR A 1 128 ? -7.432 2.636 -7.513 1.00 93.44 128 TYR A O 1
ATOM 1031 N N . PHE A 1 129 ? -7.397 4.895 -7.560 1.00 92.94 129 PHE A N 1
ATOM 1032 C CA . PHE A 1 129 ? -8.425 5.110 -8.567 1.00 92.94 129 PHE A CA 1
ATOM 1033 C C . PHE A 1 129 ? -7.983 6.208 -9.541 1.00 92.94 129 PHE A C 1
ATOM 1035 O O . PHE A 1 129 ? -7.432 7.233 -9.144 1.00 92.94 129 PHE A O 1
ATOM 1042 N N . GLU A 1 130 ? -8.161 5.961 -10.838 1.00 92.31 130 GLU A N 1
ATOM 1043 C CA . GLU A 1 130 ? -7.777 6.847 -11.948 1.00 92.31 130 GLU A CA 1
ATOM 1044 C C . GLU A 1 130 ? -6.327 7.366 -11.865 1.00 92.31 130 GLU A C 1
ATOM 1046 O O . GLU A 1 130 ? -6.007 8.478 -12.277 1.00 92.31 130 GLU A O 1
ATOM 1051 N N . GLY A 1 131 ? -5.418 6.529 -11.354 1.00 90.25 131 GLY A N 1
ATOM 1052 C CA . GLY A 1 131 ? -3.992 6.839 -11.239 1.00 90.25 131 GLY A CA 1
ATOM 1053 C C . GLY A 1 131 ? -3.599 7.637 -9.993 1.00 90.25 131 GLY A C 1
ATOM 1054 O O . GLY A 1 131 ? -2.419 7.977 -9.864 1.00 90.25 131 GLY A O 1
ATOM 1055 N N . PHE A 1 132 ? -4.529 7.891 -9.071 1.00 93.00 132 PHE A N 1
ATOM 1056 C CA . PHE A 1 132 ? -4.284 8.565 -7.795 1.00 93.00 132 PHE A CA 1
ATOM 1057 C C . PHE A 1 132 ? -4.507 7.618 -6.626 1.00 93.00 132 PHE A C 1
ATOM 1059 O O . PHE A 1 132 ? -5.431 6.810 -6.655 1.00 93.00 132 PHE A O 1
ATOM 1066 N N . ILE A 1 133 ? -3.679 7.739 -5.590 1.00 93.12 133 ILE A N 1
ATOM 1067 C CA . ILE A 1 133 ? -3.916 7.044 -4.327 1.00 93.12 133 ILE A CA 1
ATOM 1068 C C . ILE A 1 133 ? -5.179 7.640 -3.695 1.00 93.12 133 ILE A C 1
ATOM 1070 O O . ILE A 1 133 ? -5.259 8.855 -3.496 1.00 93.12 133 ILE A O 1
ATOM 1074 N N . ASP A 1 134 ? -6.159 6.791 -3.400 1.00 91.75 134 ASP A N 1
ATOM 1075 C CA . ASP A 1 134 ? -7.441 7.158 -2.782 1.00 91.75 134 ASP A CA 1
ATOM 1076 C C . ASP A 1 134 ? -7.647 6.491 -1.410 1.00 91.75 134 ASP A C 1
ATOM 1078 O O . ASP A 1 134 ? -8.499 6.906 -0.622 1.00 91.75 134 ASP A O 1
ATOM 1082 N N . GLU A 1 135 ? -6.810 5.509 -1.078 1.00 92.19 135 GLU A N 1
ATOM 1083 C CA . GLU A 1 135 ? -6.858 4.765 0.172 1.00 92.19 135 GLU A CA 1
ATOM 1084 C C . GLU A 1 135 ? -5.446 4.368 0.616 1.00 92.19 135 GLU A C 1
ATOM 1086 O O . GLU A 1 135 ? -4.617 3.953 -0.194 1.00 92.19 135 GLU A O 1
ATOM 1091 N N . ALA A 1 136 ? -5.195 4.382 1.923 1.00 92.75 136 ALA A N 1
ATOM 1092 C CA . ALA A 1 136 ? -4.175 3.517 2.507 1.00 92.75 136 ALA A CA 1
ATOM 1093 C C . ALA A 1 136 ? -4.769 2.677 3.629 1.00 92.75 136 ALA A C 1
ATOM 1095 O O . ALA A 1 136 ? -5.678 3.110 4.335 1.00 92.75 136 ALA A O 1
ATOM 1096 N N . ALA A 1 137 ? -4.237 1.479 3.820 1.00 92.69 137 ALA A N 1
ATOM 1097 C CA . ALA A 1 137 ? -4.652 0.601 4.893 1.00 92.69 137 ALA A CA 1
ATOM 1098 C C . ALA A 1 137 ? -3.465 -0.135 5.506 1.00 92.69 137 ALA A C 1
ATOM 1100 O O . ALA A 1 137 ? -2.554 -0.571 4.806 1.00 92.69 137 ALA A O 1
ATOM 1101 N N . ILE A 1 138 ? -3.519 -0.312 6.821 1.00 92.31 138 ILE A N 1
ATOM 1102 C CA . ILE A 1 138 ? -2.680 -1.250 7.558 1.00 92.31 138 ILE A CA 1
ATOM 1103 C C . ILE A 1 138 ? -3.466 -2.554 7.655 1.00 92.31 138 ILE A C 1
ATOM 1105 O O . ILE A 1 138 ? -4.566 -2.584 8.213 1.00 92.31 138 ILE A O 1
ATOM 1109 N N . LEU A 1 139 ? -2.911 -3.619 7.089 1.00 91.94 139 LEU A N 1
ATOM 1110 C CA . LEU A 1 139 ? -3.425 -4.976 7.195 1.00 91.94 139 LEU A CA 1
ATOM 1111 C C . LEU A 1 139 ? -2.770 -5.656 8.391 1.00 91.94 139 LEU A C 1
ATOM 1113 O O . LEU A 1 139 ? -1.544 -5.764 8.465 1.00 91.94 139 LEU A O 1
ATOM 1117 N N . PHE A 1 140 ? -3.601 -6.121 9.313 1.00 89.69 140 PHE A N 1
ATOM 1118 C CA . PHE A 1 140 ? -3.160 -6.866 10.479 1.00 89.69 140 PHE A CA 1
ATOM 1119 C C . PHE A 1 140 ? -3.074 -8.343 10.094 1.00 89.69 140 PHE A C 1
ATOM 1121 O O . PHE A 1 140 ? -4.077 -9.046 10.011 1.00 89.69 140 PHE A O 1
ATOM 1128 N N . GLN A 1 141 ? -1.855 -8.774 9.781 1.00 82.44 141 GLN A N 1
ATOM 1129 C CA . GLN A 1 141 ? -1.479 -10.167 9.533 1.00 82.44 141 GLN A CA 1
ATOM 1130 C C . GLN A 1 141 ? -0.432 -10.586 10.576 1.00 82.44 141 GLN A C 1
ATOM 1132 O O . GLN A 1 141 ? 0.145 -9.715 11.235 1.00 82.44 141 GLN A O 1
ATOM 1137 N N . ASP A 1 142 ? -0.233 -11.898 10.742 1.00 69.12 142 ASP A N 1
ATOM 1138 C CA . ASP A 1 142 ? 0.598 -12.501 11.796 1.00 69.12 142 ASP A CA 1
ATOM 1139 C C . ASP A 1 142 ? 1.929 -11.746 12.034 1.00 69.12 142 ASP A C 1
ATOM 1141 O O . ASP A 1 142 ? 2.611 -11.341 11.091 1.00 69.12 142 ASP A O 1
ATOM 1145 N N . ASP A 1 143 ? 2.269 -11.562 13.317 1.00 75.94 143 ASP A N 1
ATOM 1146 C CA . ASP A 1 143 ? 3.424 -10.834 13.886 1.00 75.94 143 ASP A CA 1
ATOM 1147 C C . ASP A 1 143 ? 3.385 -9.288 13.884 1.00 75.94 143 ASP A C 1
ATOM 1149 O O . ASP A 1 143 ? 4.285 -8.661 14.454 1.00 75.94 143 ASP A O 1
ATOM 1153 N N . LEU A 1 144 ? 2.356 -8.632 13.325 1.00 84.44 144 LEU A N 1
ATOM 1154 C CA . LEU A 1 144 ? 2.234 -7.170 13.442 1.00 84.44 144 LEU A CA 1
ATOM 1155 C C . LEU A 1 144 ? 1.802 -6.749 14.858 1.00 84.44 144 LEU A C 1
ATOM 1157 O O . LEU A 1 144 ? 0.754 -7.170 15.354 1.00 84.44 144 LEU A O 1
ATOM 1161 N N . SER A 1 145 ? 2.589 -5.866 15.475 1.00 86.06 145 SER A N 1
ATOM 1162 C CA . SER A 1 145 ? 2.339 -5.309 16.805 1.00 86.06 145 SER A CA 1
ATOM 1163 C C . SER A 1 145 ? 2.711 -3.832 16.850 1.00 86.06 145 SER A C 1
ATOM 1165 O O . SER A 1 145 ? 3.792 -3.453 16.400 1.00 86.06 145 SER A O 1
ATOM 1167 N N . PHE A 1 146 ? 1.834 -3.013 17.425 1.00 87.56 146 PHE A N 1
ATOM 1168 C CA . PHE A 1 146 ? 2.079 -1.601 17.702 1.00 87.56 146 PHE A CA 1
ATOM 1169 C C . PHE A 1 146 ? 2.075 -1.366 19.205 1.00 87.56 146 PHE A C 1
ATOM 1171 O O . PHE A 1 146 ? 1.014 -1.406 19.831 1.00 87.56 146 PHE A O 1
ATOM 1178 N N . ASP A 1 147 ? 3.250 -1.111 19.772 1.00 85.69 147 ASP A N 1
ATOM 1179 C CA . ASP A 1 147 ? 3.384 -0.811 21.193 1.00 85.69 147 ASP A CA 1
ATOM 1180 C C . ASP A 1 147 ? 2.754 0.544 21.517 1.00 85.69 147 ASP A C 1
ATOM 1182 O O . ASP A 1 147 ? 3.037 1.555 20.870 1.00 85.69 147 ASP A O 1
ATOM 1186 N N . LEU A 1 148 ? 1.933 0.586 22.566 1.00 83.75 148 LEU A N 1
ATOM 1187 C CA . LEU A 1 148 ? 1.387 1.853 23.033 1.00 83.75 148 LEU A CA 1
ATOM 1188 C C . LEU A 1 148 ? 2.442 2.623 23.831 1.00 83.75 148 LEU A C 1
ATOM 1190 O O . LEU A 1 148 ? 3.078 2.093 24.748 1.00 83.75 148 LEU A O 1
ATOM 1194 N N . GLN A 1 149 ? 2.612 3.897 23.478 1.00 81.94 149 GLN A N 1
ATOM 1195 C CA . GLN A 1 149 ? 3.570 4.790 24.136 1.00 81.94 149 GLN A CA 1
ATOM 1196 C C . GLN A 1 149 ? 2.989 5.447 25.394 1.00 81.94 149 GLN A C 1
ATOM 1198 O O . GLN A 1 149 ? 3.739 5.802 26.302 1.00 81.94 149 GLN A O 1
ATOM 1203 N N . ASP A 1 150 ? 1.663 5.596 25.470 1.00 81.62 150 ASP A N 1
ATOM 1204 C CA . ASP A 1 150 ? 0.986 6.133 26.651 1.00 81.62 150 ASP A CA 1
ATOM 1205 C C . ASP A 1 150 ? 1.004 5.094 27.790 1.00 81.62 150 ASP A C 1
ATOM 1207 O O . ASP A 1 150 ? 0.431 4.014 27.622 1.00 81.62 150 ASP A O 1
ATOM 1211 N N . PRO A 1 151 ? 1.617 5.389 28.955 1.00 83.75 151 PRO A N 1
ATOM 1212 C CA . PRO A 1 151 ? 1.699 4.445 30.068 1.00 83.75 151 PRO A CA 1
ATOM 1213 C C . PRO A 1 151 ? 0.337 3.960 30.578 1.00 83.75 151 PRO A C 1
ATOM 1215 O O . PRO A 1 151 ? 0.204 2.787 30.917 1.00 83.75 151 PRO A O 1
ATOM 1218 N N . LEU A 1 152 ? -0.678 4.834 30.609 1.00 83.06 152 LEU A N 1
ATOM 1219 C CA . LEU A 1 152 ? -2.014 4.472 31.092 1.00 83.06 152 LEU A CA 1
ATOM 1220 C C . LEU A 1 152 ? -2.692 3.496 30.133 1.00 83.06 152 LEU A C 1
ATOM 1222 O O . LEU A 1 152 ? -3.321 2.537 30.571 1.00 83.06 152 LEU A O 1
ATOM 1226 N N . LEU A 1 153 ? -2.550 3.727 28.827 1.00 83.69 153 LEU A N 1
ATOM 1227 C CA . LEU A 1 153 ? -3.118 2.840 27.811 1.00 83.69 153 LEU A CA 1
ATOM 1228 C C . LEU A 1 153 ? -2.333 1.532 27.716 1.00 83.69 153 LEU A C 1
ATOM 1230 O O . LEU A 1 153 ? -2.935 0.477 27.538 1.00 83.69 153 LEU A O 1
ATOM 1234 N N . LYS A 1 154 ? -1.011 1.583 27.903 1.00 83.88 154 LYS A N 1
ATOM 1235 C CA . LYS A 1 154 ? -0.127 0.414 27.882 1.00 83.88 154 LYS A CA 1
ATOM 1236 C C . LYS A 1 154 ? -0.443 -0.590 28.990 1.00 83.88 154 LYS A C 1
ATOM 1238 O O . LYS A 1 154 ? -0.369 -1.792 28.752 1.00 83.88 154 LYS A O 1
ATOM 1243 N N . ASP A 1 155 ? -0.830 -0.114 30.173 1.00 83.31 155 ASP A N 1
ATOM 1244 C CA . ASP A 1 155 ? -1.272 -0.984 31.270 1.00 83.31 155 ASP A CA 1
ATOM 1245 C C . ASP A 1 155 ? -2.592 -1.711 30.946 1.00 83.31 155 ASP A C 1
ATOM 1247 O O . ASP A 1 155 ? -2.872 -2.771 31.508 1.00 83.31 155 ASP A O 1
ATOM 1251 N N . MET A 1 156 ? -3.404 -1.158 30.039 1.00 82.94 156 MET A N 1
ATOM 1252 C CA . MET A 1 156 ? -4.698 -1.718 29.633 1.00 82.94 156 MET A CA 1
ATOM 1253 C C . MET A 1 156 ? -4.580 -2.645 28.421 1.00 82.94 156 MET A C 1
ATOM 1255 O O . MET A 1 156 ? -5.130 -3.743 28.425 1.00 82.94 156 MET A O 1
ATOM 1259 N N . LEU A 1 157 ? -3.867 -2.193 27.392 1.00 85.88 157 LEU A N 1
ATOM 1260 C CA . LEU A 1 157 ? -3.587 -2.919 26.163 1.00 85.88 157 LEU A CA 1
ATOM 1261 C C . LEU A 1 157 ? -2.123 -2.644 25.787 1.00 85.88 157 LEU A C 1
ATOM 1263 O O . LEU A 1 157 ? -1.830 -1.593 25.226 1.00 85.88 157 LEU A O 1
ATOM 1267 N N . PRO A 1 158 ? -1.182 -3.557 26.084 1.00 82.19 158 PRO A N 1
ATOM 1268 C CA . PRO A 1 158 ? 0.244 -3.293 25.880 1.00 82.19 158 PRO A CA 1
ATOM 1269 C C . PRO A 1 158 ? 0.602 -2.953 24.432 1.00 82.19 158 PRO A C 1
ATOM 1271 O O . PRO A 1 158 ? 1.479 -2.121 24.187 1.00 82.19 158 PRO A O 1
ATOM 1274 N N . ALA A 1 159 ? -0.097 -3.591 23.491 1.00 89.56 159 ALA A N 1
ATOM 1275 C CA . ALA A 1 159 ? 0.065 -3.373 22.070 1.00 89.56 159 ALA A CA 1
ATOM 1276 C C . ALA A 1 159 ? -1.222 -3.681 21.298 1.00 89.56 159 ALA A C 1
ATOM 1278 O O . ALA A 1 159 ? -2.018 -4.534 21.698 1.00 89.56 159 ALA A O 1
ATOM 1279 N N . VAL A 1 160 ? -1.386 -3.019 20.153 1.00 90.62 160 VAL A N 1
ATOM 1280 C CA . VAL A 1 160 ? -2.411 -3.364 19.161 1.00 90.62 160 VAL A CA 1
ATOM 1281 C C . VAL A 1 160 ? -1.821 -4.369 18.180 1.00 90.62 160 VAL A C 1
ATOM 1283 O O . VAL A 1 160 ? -0.815 -4.093 17.529 1.00 90.62 160 VAL A O 1
ATOM 1286 N N . THR A 1 161 ? -2.453 -5.533 18.070 1.00 91.44 161 THR A N 1
ATOM 1287 C CA . THR A 1 161 ? -1.975 -6.678 17.284 1.00 91.44 161 THR A CA 1
ATOM 1288 C C . THR A 1 161 ? -3.094 -7.250 16.419 1.00 91.44 161 THR A C 1
ATOM 1290 O O . THR A 1 161 ? -4.257 -6.870 16.563 1.00 91.44 161 THR A O 1
ATOM 1293 N N . ALA A 1 162 ? -2.765 -8.212 15.554 1.00 90.00 162 ALA A N 1
ATOM 1294 C CA . ALA A 1 162 ? -3.762 -8.947 14.772 1.00 90.00 162 ALA A CA 1
ATOM 1295 C C . ALA A 1 162 ? -4.744 -9.769 15.628 1.00 90.00 162 ALA A C 1
ATOM 1297 O O . ALA A 1 162 ? -5.792 -10.165 15.137 1.00 90.00 162 ALA A O 1
ATOM 1298 N N . THR A 1 163 ? -4.439 -10.006 16.907 1.00 92.19 163 THR A N 1
ATOM 1299 C CA . THR A 1 163 ? -5.333 -10.695 17.852 1.00 92.19 163 THR A CA 1
ATOM 1300 C C . THR A 1 163 ? -6.019 -9.745 18.831 1.00 92.19 163 THR A C 1
ATOM 1302 O O . THR A 1 163 ? -6.669 -10.204 19.767 1.00 92.19 163 THR A O 1
ATOM 1305 N N . SER A 1 164 ? -5.867 -8.428 18.660 1.00 93.31 164 SER A N 1
ATOM 1306 C CA . SER A 1 164 ? -6.589 -7.461 19.487 1.00 93.31 164 SER A CA 1
ATOM 1307 C C . SER A 1 164 ? -8.082 -7.532 19.184 1.00 93.31 164 SER A C 1
ATOM 1309 O O . SER A 1 164 ? -8.510 -7.414 18.031 1.00 93.31 164 SER A O 1
ATOM 1311 N N . TYR A 1 165 ? -8.876 -7.723 20.231 1.00 94.12 165 TYR A N 1
ATOM 1312 C CA . TYR A 1 165 ? -10.319 -7.853 20.128 1.00 94.12 165 TYR A CA 1
ATOM 1313 C C . TYR A 1 165 ? -10.994 -6.491 19.971 1.00 94.12 165 TYR A C 1
ATOM 1315 O O . TYR A 1 165 ? -10.560 -5.481 20.529 1.00 94.12 165 TYR A O 1
ATOM 1323 N N . LEU A 1 166 ? -12.155 -6.488 19.313 1.00 94.50 166 LEU A N 1
ATOM 1324 C CA . LEU A 1 166 ? -13.016 -5.313 19.166 1.00 94.50 166 LEU A CA 1
ATOM 1325 C C . LEU A 1 166 ? -13.203 -4.541 20.481 1.00 94.50 166 LEU A C 1
ATOM 1327 O O . LEU A 1 166 ? -13.033 -3.327 20.507 1.00 94.50 166 LEU A O 1
ATOM 1331 N N . HIS A 1 167 ? -13.528 -5.222 21.583 1.00 93.19 167 HIS A N 1
ATOM 1332 C CA . HIS A 1 167 ? -13.790 -4.550 22.859 1.00 93.19 167 HIS A CA 1
ATOM 1333 C C . HIS A 1 167 ? -12.547 -3.861 23.451 1.00 93.19 167 HIS A C 1
ATOM 1335 O O . HIS A 1 167 ? -12.691 -2.804 24.065 1.00 93.19 167 HIS A O 1
ATOM 1341 N N . GLU A 1 168 ? -11.348 -4.406 23.225 1.00 94.00 168 GLU A N 1
ATOM 1342 C CA . GLU A 1 168 ? -10.077 -3.804 23.649 1.00 94.00 168 GLU A CA 1
ATOM 1343 C C . GLU A 1 168 ? -9.798 -2.532 22.844 1.00 94.00 168 GLU A C 1
ATOM 1345 O O . GLU A 1 168 ? -9.467 -1.492 23.414 1.00 94.00 168 GLU A O 1
ATOM 1350 N N . ILE A 1 169 ? -10.027 -2.574 21.525 1.00 94.12 169 ILE A N 1
ATOM 1351 C CA . ILE A 1 169 ? -9.880 -1.395 20.664 1.00 94.12 169 ILE A CA 1
ATOM 1352 C C . ILE A 1 169 ? -10.919 -0.325 21.013 1.00 94.12 169 ILE A C 1
ATOM 1354 O O . ILE A 1 169 ? -10.577 0.848 21.122 1.00 94.12 169 ILE A O 1
ATOM 1358 N N . ILE A 1 170 ? -12.176 -0.694 21.267 1.00 94.50 170 ILE A N 1
ATOM 1359 C CA . ILE A 1 170 ? -13.195 0.266 21.718 1.00 94.50 170 ILE A CA 1
ATOM 1360 C C . ILE A 1 170 ? -12.799 0.914 23.050 1.00 94.50 170 ILE A C 1
ATOM 1362 O O . ILE A 1 170 ? -12.964 2.125 23.224 1.00 94.50 170 ILE A O 1
ATOM 1366 N N . GLN A 1 171 ? -12.267 0.133 23.991 1.00 92.75 171 GLN A N 1
ATOM 1367 C CA . GLN A 1 171 ? -11.782 0.663 25.261 1.00 92.75 171 GLN A CA 1
ATOM 1368 C C . GLN A 1 171 ? -10.629 1.651 25.042 1.00 92.75 171 GLN A C 1
ATOM 1370 O O . GLN A 1 171 ? -10.668 2.754 25.589 1.00 92.75 171 GLN A O 1
ATOM 1375 N N . LEU A 1 172 ? -9.672 1.299 24.182 1.00 92.44 172 LEU A N 1
ATOM 1376 C CA . LEU A 1 172 ? -8.563 2.159 23.779 1.00 92.44 172 LEU A CA 1
ATOM 1377 C C . LEU A 1 172 ? -9.047 3.492 23.181 1.00 92.44 172 LEU A C 1
ATOM 1379 O O . LEU A 1 172 ? -8.576 4.559 23.585 1.00 92.44 172 LEU A O 1
ATOM 1383 N N . LEU A 1 173 ? -10.010 3.447 22.255 1.00 93.19 173 LEU A N 1
ATOM 1384 C CA . LEU A 1 173 ? -10.594 4.638 21.628 1.00 93.19 173 LEU A CA 1
ATOM 1385 C C . LEU A 1 173 ? -11.286 5.538 22.657 1.00 93.19 173 LEU A C 1
ATOM 1387 O O . LEU A 1 173 ? -11.069 6.749 22.653 1.00 93.19 173 LEU A O 1
ATOM 1391 N N . ASN A 1 174 ? -12.068 4.951 23.567 1.00 93.06 174 ASN A N 1
ATOM 1392 C CA . ASN A 1 174 ? -12.760 5.691 24.623 1.00 93.06 174 ASN A CA 1
ATOM 1393 C C . ASN A 1 174 ? -11.778 6.370 25.585 1.00 93.06 174 ASN A C 1
ATOM 1395 O O . ASN A 1 174 ? -11.960 7.540 25.917 1.00 93.06 174 ASN A O 1
ATOM 1399 N N . CYS A 1 175 ? -10.728 5.661 26.009 1.00 91.56 175 CYS A N 1
ATOM 1400 C CA . CYS A 1 175 ? -9.687 6.217 26.877 1.00 91.56 175 CYS A CA 1
ATOM 1401 C C . CYS A 1 175 ? -8.856 7.301 26.179 1.00 91.56 175 CYS A C 1
ATOM 1403 O O . CYS A 1 175 ? -8.354 8.201 26.843 1.00 91.56 175 CYS A O 1
ATOM 1405 N N . SER A 1 176 ? -8.758 7.244 24.849 1.00 89.25 176 SER A N 1
ATOM 1406 C CA . SER A 1 176 ? -8.091 8.257 24.021 1.00 89.25 176 SER A CA 1
ATOM 1407 C C . SER A 1 176 ? -9.013 9.412 23.603 1.00 89.25 176 SER A C 1
ATOM 1409 O O . SER A 1 176 ? -8.616 10.233 22.776 1.00 89.25 176 SER A O 1
ATOM 1411 N N . GLU A 1 177 ? -10.248 9.450 24.119 1.00 91.56 177 GLU A N 1
ATOM 1412 C CA . GLU A 1 177 ? -11.291 10.430 23.779 1.00 91.56 177 GLU A CA 1
ATOM 1413 C C . GLU A 1 177 ? -11.612 10.512 22.270 1.00 91.56 177 GLU A C 1
ATOM 1415 O O . GLU A 1 177 ? -12.093 11.529 21.759 1.00 91.56 177 GLU A O 1
ATOM 1420 N N . LEU A 1 178 ? -11.378 9.422 21.534 1.00 91.25 178 LEU A N 1
ATOM 1421 C CA . LEU A 1 178 ? -11.665 9.333 20.108 1.00 91.25 178 LEU A CA 1
ATOM 1422 C C . LEU A 1 178 ? -13.131 8.957 19.893 1.00 91.25 178 LEU A C 1
ATOM 1424 O O . LEU A 1 178 ? -13.609 7.915 20.340 1.00 91.25 178 LEU A O 1
ATOM 1428 N N . LYS A 1 179 ? -13.859 9.814 19.172 1.00 93.38 179 LYS A N 1
ATOM 1429 C CA . LYS A 1 179 ? -15.257 9.554 18.817 1.00 93.38 179 LYS A CA 1
ATOM 1430 C C . LYS A 1 179 ? -15.332 8.443 17.783 1.00 93.38 179 LYS A C 1
ATOM 1432 O O . LYS A 1 179 ? -14.702 8.540 16.731 1.00 93.38 179 LYS A O 1
ATOM 1437 N N . TRP A 1 180 ? -16.176 7.454 18.040 1.00 94.88 180 TRP A N 1
ATOM 1438 C CA . TRP A 1 180 ? -16.392 6.346 17.124 1.00 94.88 180 TRP A CA 1
ATOM 1439 C C . TRP A 1 180 ? -17.867 5.969 17.017 1.00 94.88 180 TRP A C 1
ATOM 1441 O O . TRP A 1 180 ? -18.685 6.307 17.875 1.00 94.88 180 TRP A O 1
ATOM 1451 N N . HIS A 1 181 ? -18.205 5.275 15.936 1.00 94.50 181 HIS A N 1
ATOM 1452 C CA . HIS A 1 181 ? -19.492 4.612 15.761 1.00 94.50 181 HIS A CA 1
ATOM 1453 C C . HIS A 1 181 ? -19.302 3.327 14.958 1.00 94.50 181 HIS A C 1
ATOM 1455 O O . HIS A 1 181 ? -18.365 3.214 14.169 1.00 94.50 181 HIS A O 1
ATOM 1461 N N . SER A 1 182 ? -20.178 2.346 15.155 1.00 91.00 182 SER A N 1
ATOM 1462 C CA . SER A 1 182 ? -20.201 1.162 14.304 1.00 91.00 182 SER A CA 1
ATOM 1463 C C . SER A 1 182 ? -21.085 1.399 13.084 1.00 91.00 182 SER A C 1
ATOM 1465 O O . SER A 1 182 ? -22.136 2.041 13.164 1.00 91.00 182 SER A O 1
ATOM 1467 N N . GLN A 1 183 ? -20.660 0.855 11.951 1.00 84.81 183 GLN A N 1
ATOM 1468 C CA . GLN A 1 183 ? -21.480 0.740 10.757 1.00 84.81 183 GLN A CA 1
ATOM 1469 C C . GLN A 1 183 ? -21.628 -0.742 10.428 1.00 84.81 183 GLN A C 1
ATOM 1471 O O . GLN A 1 183 ? -20.645 -1.465 10.277 1.00 84.81 183 GLN A O 1
ATOM 1476 N N . TYR A 1 184 ? -22.878 -1.180 10.322 1.00 71.88 184 TYR A N 1
ATOM 1477 C CA . TYR A 1 184 ? -23.220 -2.495 9.805 1.00 71.88 184 TYR A CA 1
ATOM 1478 C C . TYR A 1 184 ? -23.894 -2.303 8.453 1.00 71.88 184 TYR A C 1
ATOM 1480 O O . TYR A 1 184 ? -24.939 -1.651 8.367 1.00 71.88 184 TYR A O 1
ATOM 1488 N N . GLU A 1 185 ? -23.288 -2.833 7.397 1.00 70.38 185 GLU A N 1
ATOM 1489 C CA . GLU A 1 185 ? -23.934 -2.889 6.091 1.00 70.38 185 GLU A CA 1
ATOM 1490 C C . GLU A 1 185 ? -24.621 -4.239 5.941 1.00 70.38 185 GLU A C 1
ATOM 1492 O O . GLU A 1 185 ? -24.090 -5.272 6.337 1.00 70.38 185 GLU A O 1
ATOM 1497 N N . LYS A 1 186 ? -25.834 -4.214 5.387 1.00 63.53 186 LYS A N 1
ATOM 1498 C CA . LYS A 1 186 ? -26.770 -5.345 5.393 1.00 63.53 186 LYS A CA 1
ATOM 1499 C C . LYS A 1 186 ? -26.235 -6.601 4.686 1.00 63.53 186 LYS A C 1
ATOM 1501 O O . LYS A 1 186 ? -26.753 -7.682 4.940 1.00 63.53 186 LYS A O 1
ATOM 1506 N N . ASP A 1 187 ? -25.208 -6.442 3.855 1.00 68.69 187 ASP A N 1
ATOM 1507 C CA . ASP A 1 187 ? -24.601 -7.499 3.046 1.00 68.69 187 ASP A CA 1
ATOM 1508 C C . ASP A 1 187 ? -23.158 -7.842 3.485 1.00 68.69 187 ASP A C 1
ATOM 1510 O O . ASP A 1 187 ? -22.501 -8.671 2.858 1.00 68.69 187 ASP A O 1
ATOM 1514 N N . HIS A 1 188 ? -22.651 -7.241 4.571 1.00 68.19 188 HIS A N 1
ATOM 1515 C CA . HIS A 1 188 ? -21.337 -7.559 5.143 1.00 68.19 188 HIS A CA 1
ATOM 1516 C C . HIS A 1 188 ? -21.502 -8.604 6.251 1.00 68.19 188 HIS A C 1
ATOM 1518 O O . HIS A 1 188 ? -21.773 -8.280 7.408 1.00 68.19 188 HIS A O 1
ATOM 1524 N N . MET A 1 189 ? -21.388 -9.877 5.870 1.00 71.88 189 MET A N 1
ATOM 1525 C CA . MET A 1 189 ? -21.634 -11.010 6.771 1.00 71.88 189 MET A CA 1
ATOM 1526 C C . MET A 1 189 ? -20.418 -11.428 7.600 1.00 71.88 189 MET A C 1
ATOM 1528 O O . MET A 1 189 ? -20.604 -12.124 8.594 1.00 71.88 189 MET A O 1
ATOM 1532 N N . ASP A 1 190 ? -19.217 -10.967 7.237 1.00 87.00 190 ASP A N 1
ATOM 1533 C CA . ASP A 1 190 ? -17.968 -11.516 7.782 1.00 87.00 190 ASP A CA 1
ATOM 1534 C C . ASP A 1 190 ? -17.177 -10.500 8.631 1.00 87.00 190 ASP A C 1
ATOM 1536 O O . ASP A 1 190 ? -16.194 -10.857 9.275 1.00 87.00 190 ASP A O 1
ATOM 1540 N N . TYR A 1 191 ? -17.596 -9.227 8.670 1.00 89.50 191 TYR A N 1
ATOM 1541 C CA . TYR A 1 191 ? -16.918 -8.200 9.464 1.00 89.50 191 TYR A CA 1
ATOM 1542 C C . TYR A 1 191 ? -17.832 -7.100 10.015 1.00 89.50 191 TYR A C 1
ATOM 1544 O O . TYR A 1 191 ? -18.889 -6.786 9.468 1.00 89.50 191 TYR A O 1
ATOM 1552 N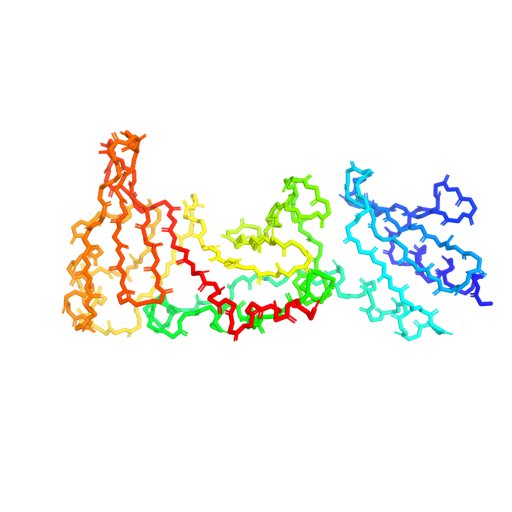 N . ILE A 1 192 ? -17.367 -6.458 11.090 1.00 91.25 192 ILE A N 1
ATOM 1553 C CA . ILE A 1 192 ? -17.909 -5.201 11.627 1.00 91.25 192 ILE A CA 1
ATOM 1554 C C . ILE A 1 192 ? -16.938 -4.072 11.304 1.00 91.25 192 ILE A C 1
ATOM 1556 O O . ILE A 1 192 ? -15.728 -4.221 11.481 1.00 91.25 192 ILE A O 1
ATOM 1560 N N . VAL A 1 193 ? -17.472 -2.919 10.892 1.00 93.19 193 VAL A N 1
ATOM 1561 C CA . VAL A 1 193 ? -16.686 -1.693 10.724 1.00 93.19 193 VAL A CA 1
ATOM 1562 C C . VAL A 1 193 ? -16.929 -0.751 11.900 1.00 93.19 193 VAL A C 1
ATOM 1564 O O . VAL A 1 193 ? -18.070 -0.393 12.203 1.00 93.19 193 VAL A O 1
ATOM 1567 N N . VAL A 1 194 ? -15.848 -0.320 12.544 1.00 94.69 194 VAL A N 1
ATOM 1568 C CA . VAL A 1 194 ? -15.829 0.787 13.504 1.00 94.69 194 VAL A CA 1
ATOM 1569 C C . VAL A 1 194 ? -15.189 1.989 12.832 1.00 94.69 194 VAL A C 1
ATOM 1571 O O . VAL A 1 194 ? -14.024 1.948 12.450 1.00 94.69 194 VAL A O 1
ATOM 1574 N N . LYS A 1 195 ? -15.947 3.074 12.712 1.00 93.88 195 LYS A N 1
ATOM 1575 C CA . LYS A 1 195 ? -15.471 4.343 12.166 1.00 93.88 195 LYS A CA 1
ATOM 1576 C C . LYS A 1 195 ? -15.004 5.248 13.288 1.00 93.88 195 LYS A C 1
ATOM 1578 O O . LYS A 1 195 ? -15.754 5.461 14.242 1.00 93.88 195 LYS A O 1
ATOM 1583 N N . VAL A 1 196 ? -13.803 5.802 13.162 1.00 92.56 196 VAL A N 1
ATOM 1584 C CA . VAL A 1 196 ? -13.204 6.740 14.117 1.00 92.56 196 VAL A CA 1
ATOM 1585 C C . VAL A 1 196 ? -13.156 8.122 13.477 1.00 92.56 196 VAL A C 1
ATOM 1587 O O . VAL A 1 196 ? -12.369 8.382 12.569 1.00 92.56 196 VAL A O 1
ATOM 1590 N N . GLY A 1 197 ? -14.037 9.013 13.936 1.00 86.12 197 GLY A N 1
ATOM 1591 C CA . GLY A 1 197 ? -14.223 10.337 13.341 1.00 86.12 197 GLY A CA 1
ATOM 1592 C C . GLY A 1 197 ? -14.440 10.284 11.822 1.00 86.12 197 GLY A C 1
ATOM 1593 O O . GLY A 1 197 ? -15.272 9.527 11.330 1.00 86.12 197 GLY A O 1
ATOM 1594 N N . ASP A 1 198 ? -13.686 11.117 11.105 1.00 83.12 198 ASP A N 1
ATOM 1595 C CA . ASP A 1 198 ? -13.586 11.141 9.639 1.00 83.12 198 ASP A CA 1
ATOM 1596 C C . ASP A 1 198 ? -12.245 10.561 9.140 1.00 83.12 198 ASP A C 1
ATOM 1598 O O . ASP A 1 198 ? -11.916 10.703 7.961 1.00 83.12 198 ASP A O 1
ATOM 1602 N N . THR A 1 199 ? -11.437 9.986 10.038 1.00 84.44 199 THR A N 1
ATOM 1603 C CA . THR A 1 199 ? -10.027 9.673 9.769 1.00 84.44 199 THR A CA 1
ATOM 1604 C C . THR A 1 199 ? -9.817 8.219 9.387 1.00 84.44 199 THR A C 1
ATOM 1606 O O . THR A 1 199 ? -9.109 7.958 8.415 1.00 84.44 199 THR A O 1
ATOM 1609 N N . ALA A 1 200 ? -10.421 7.287 10.127 1.00 92.25 200 ALA A N 1
ATOM 1610 C CA . ALA A 1 200 ? -10.104 5.870 10.011 1.00 92.25 200 ALA A CA 1
ATOM 1611 C C . ALA A 1 200 ? -11.336 4.962 10.087 1.00 92.25 200 ALA A C 1
ATOM 1613 O O . ALA A 1 200 ? -12.222 5.162 10.918 1.00 92.25 200 ALA A O 1
ATOM 1614 N N . ASP A 1 201 ? -11.305 3.898 9.289 1.00 93.56 201 ASP A N 1
ATOM 1615 C CA . ASP A 1 201 ? -12.250 2.787 9.315 1.00 93.56 201 ASP A CA 1
ATOM 1616 C C . ASP A 1 201 ? -11.516 1.517 9.764 1.00 93.56 201 ASP A C 1
ATOM 1618 O O . ASP A 1 201 ? -10.566 1.063 9.125 1.00 93.56 201 ASP A O 1
ATOM 1622 N N . MET A 1 202 ? -11.954 0.923 10.869 1.00 94.56 202 MET A N 1
ATOM 1623 C CA . MET A 1 202 ? -11.375 -0.292 11.440 1.00 94.56 202 MET A CA 1
ATOM 1624 C C . MET A 1 202 ? -12.293 -1.475 11.168 1.00 94.56 202 MET A C 1
ATOM 1626 O O . MET A 1 202 ? -13.477 -1.417 11.491 1.00 94.56 202 MET A O 1
ATOM 1630 N N . SER A 1 203 ? -11.763 -2.543 10.579 1.00 94.31 203 SER A N 1
ATOM 1631 C CA . SER A 1 203 ? -12.521 -3.763 10.287 1.00 94.31 203 SER A CA 1
ATOM 1632 C C . SER A 1 203 ? -12.152 -4.866 11.269 1.00 94.31 203 SER A C 1
ATOM 1634 O O . SER A 1 203 ? -10.971 -5.100 11.528 1.00 94.31 203 SER A O 1
ATOM 1636 N N . PHE A 1 204 ? -13.171 -5.545 11.782 1.00 94.19 204 PHE A N 1
ATOM 1637 C CA . PHE A 1 204 ? -13.034 -6.659 12.710 1.00 94.19 204 PHE A CA 1
ATOM 1638 C C . PHE A 1 204 ? -13.727 -7.882 12.142 1.00 94.19 204 PHE A C 1
ATOM 1640 O O . PHE A 1 204 ? -14.868 -7.772 11.700 1.00 94.19 204 PHE A O 1
ATOM 1647 N N . ASP A 1 205 ? -13.053 -9.020 12.180 1.00 92.38 205 ASP A N 1
ATOM 1648 C CA . ASP A 1 205 ? -13.630 -10.310 11.817 1.00 92.38 205 ASP A CA 1
ATOM 1649 C C . ASP A 1 205 ? -14.792 -10.656 12.764 1.00 92.38 205 ASP A C 1
ATOM 1651 O O . ASP A 1 205 ? -14.679 -10.491 13.981 1.00 92.38 205 ASP A O 1
ATOM 1655 N N . LEU A 1 206 ? -15.933 -11.075 12.214 1.00 89.56 206 LEU A N 1
ATOM 1656 C CA . LEU A 1 206 ? -17.148 -11.315 13.002 1.00 89.56 206 LEU A CA 1
ATOM 1657 C C . LEU A 1 206 ? -17.079 -12.584 13.859 1.00 89.56 206 LEU A C 1
ATOM 1659 O O . LEU A 1 206 ? -17.665 -12.607 14.943 1.00 89.56 206 LEU A O 1
ATOM 1663 N N . ASP A 1 207 ? -16.372 -13.612 13.393 1.00 90.56 207 ASP A N 1
ATOM 1664 C CA . ASP A 1 207 ? -16.291 -14.908 14.071 1.00 90.56 207 ASP A CA 1
ATOM 1665 C C . ASP A 1 207 ? -15.346 -14.853 15.275 1.00 90.56 207 ASP A C 1
ATOM 1667 O O . ASP A 1 207 ? -15.624 -15.414 16.339 1.00 90.56 207 ASP A O 1
ATOM 1671 N N . THR A 1 208 ? -14.220 -14.162 15.112 1.00 92.31 208 THR A N 1
ATOM 1672 C CA . THR A 1 208 ? -13.149 -14.072 16.112 1.00 92.31 208 THR A CA 1
ATOM 1673 C C . THR A 1 208 ? -13.184 -12.772 16.909 1.00 92.31 208 THR A C 1
ATOM 1675 O O . THR A 1 208 ? -12.698 -12.725 18.038 1.00 92.31 208 THR A O 1
ATOM 1678 N N . GLY A 1 209 ? -13.766 -11.709 16.350 1.00 92.12 209 GLY A N 1
ATOM 1679 C CA . GLY A 1 209 ? -13.725 -10.363 16.917 1.00 92.12 209 GLY A CA 1
ATOM 1680 C C . GLY A 1 209 ? -12.375 -9.660 16.752 1.00 92.12 209 GLY A C 1
ATOM 1681 O O . GLY A 1 209 ? -12.179 -8.615 17.377 1.00 92.12 209 GLY A O 1
ATOM 1682 N N . TYR A 1 210 ? -11.449 -10.217 15.965 1.00 94.75 210 TYR A N 1
ATOM 1683 C CA . TYR A 1 210 ? -10.091 -9.701 15.800 1.00 94.75 210 TYR A CA 1
ATOM 1684 C C . TYR A 1 210 ? -9.993 -8.562 14.793 1.00 94.75 210 TYR A C 1
ATOM 1686 O O . TYR A 1 210 ? -10.675 -8.556 13.768 1.00 94.75 210 TYR A O 1
ATOM 1694 N N . LEU A 1 211 ? -9.109 -7.605 15.077 1.00 94.06 211 LEU A N 1
ATOM 1695 C CA . LEU A 1 211 ? -8.767 -6.516 14.168 1.00 94.06 211 LEU A CA 1
ATOM 1696 C C . LEU A 1 211 ? -8.052 -7.056 12.921 1.00 94.06 211 LEU A C 1
ATOM 1698 O O . LEU A 1 211 ? -6.969 -7.625 13.015 1.00 94.06 211 LEU A O 1
ATOM 1702 N N . THR A 1 212 ? -8.623 -6.810 11.743 1.00 93.69 212 THR A N 1
ATOM 1703 C CA . THR A 1 212 ? -8.054 -7.261 10.460 1.00 93.69 212 THR A CA 1
ATOM 1704 C C . THR A 1 212 ? -7.445 -6.120 9.655 1.00 93.69 212 THR A C 1
ATOM 1706 O O . THR A 1 212 ? -6.495 -6.314 8.890 1.00 93.69 212 THR A O 1
ATOM 1709 N N . ARG A 1 213 ? -7.978 -4.903 9.811 1.00 93.69 213 ARG A N 1
ATOM 1710 C CA . ARG A 1 213 ? -7.594 -3.755 8.986 1.00 93.69 213 ARG A CA 1
ATOM 1711 C C . ARG A 1 213 ? -7.886 -2.431 9.674 1.00 93.69 213 ARG A C 1
ATOM 1713 O O . ARG A 1 213 ? -8.948 -2.266 10.266 1.00 93.69 213 ARG A O 1
ATOM 1720 N N . ILE A 1 214 ? -6.994 -1.463 9.481 1.00 94.06 214 ILE A N 1
ATOM 1721 C CA . ILE A 1 214 ? -7.271 -0.037 9.700 1.00 94.06 214 ILE A CA 1
ATOM 1722 C C . ILE A 1 214 ? -7.060 0.683 8.370 1.00 94.06 214 ILE A C 1
ATOM 1724 O O . ILE A 1 214 ? -5.966 0.639 7.815 1.00 94.06 214 ILE A O 1
ATOM 1728 N N . ALA A 1 215 ? -8.107 1.311 7.846 1.00 93.12 215 ALA A N 1
ATOM 1729 C CA . ALA A 1 215 ? -8.124 1.978 6.552 1.00 93.12 215 ALA A CA 1
ATOM 1730 C C . ALA A 1 215 ? -8.341 3.482 6.693 1.00 93.12 215 ALA A C 1
ATOM 1732 O O . ALA A 1 215 ? -9.075 3.935 7.565 1.00 93.12 215 ALA A O 1
ATOM 1733 N N . PHE A 1 216 ? -7.746 4.240 5.783 1.00 91.50 216 PHE A N 1
ATOM 1734 C CA . PHE A 1 216 ? -7.792 5.691 5.732 1.00 91.50 216 PHE A CA 1
ATOM 1735 C C . PHE A 1 216 ? -8.196 6.091 4.318 1.00 91.50 216 PHE A C 1
ATOM 1737 O O . PHE A 1 216 ? -7.460 5.841 3.361 1.00 91.50 216 PHE A O 1
ATOM 1744 N N . SER A 1 217 ? -9.376 6.692 4.184 1.00 84.88 217 SER A N 1
ATOM 1745 C CA . SER A 1 217 ? -9.844 7.205 2.896 1.00 84.88 217 SER A CA 1
ATOM 1746 C C . SER A 1 217 ? -9.267 8.593 2.653 1.00 84.88 2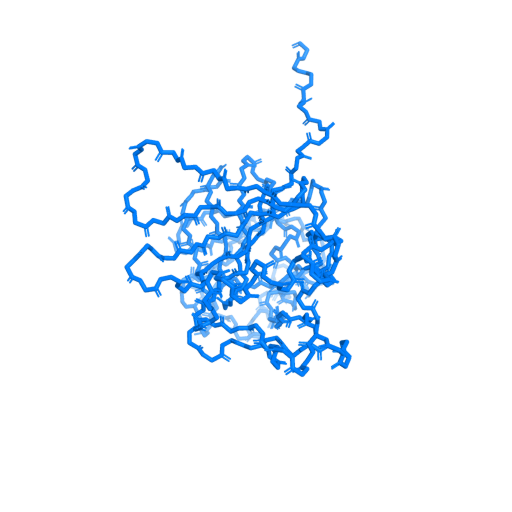17 SER A C 1
ATOM 1748 O O . SER A 1 217 ? -9.435 9.503 3.472 1.00 84.88 217 SER A O 1
ATOM 1750 N N . ILE A 1 218 ? -8.644 8.793 1.498 1.00 77.62 218 ILE A N 1
ATOM 1751 C CA . ILE A 1 218 ? -8.267 10.122 1.034 1.00 77.62 218 ILE A CA 1
ATOM 1752 C C . ILE A 1 218 ? -9.514 10.715 0.390 1.00 77.62 218 ILE A C 1
ATOM 1754 O O . ILE A 1 218 ? -9.823 10.455 -0.770 1.00 77.62 218 ILE A O 1
ATOM 1758 N N . LYS A 1 219 ? -10.260 11.536 1.136 1.00 66.25 219 LYS A N 1
ATOM 1759 C CA . LYS A 1 219 ? -11.309 12.351 0.514 1.00 66.25 219 LYS A CA 1
ATOM 1760 C C . LYS A 1 219 ? -10.627 13.235 -0.535 1.00 66.25 219 LYS A C 1
ATOM 1762 O O . LYS A 1 219 ? -9.849 14.121 -0.173 1.00 66.25 219 LYS A O 1
ATOM 1767 N N . SER A 1 220 ? -10.893 12.994 -1.822 1.00 50.34 220 SER A N 1
ATOM 1768 C CA . SER A 1 220 ? -10.407 13.870 -2.886 1.00 50.34 220 SER A CA 1
ATOM 1769 C C . SER A 1 220 ? -10.982 15.259 -2.623 1.00 50.34 220 SER A C 1
ATOM 1771 O O . SER A 1 220 ? -12.191 15.468 -2.722 1.00 50.34 220 SER A O 1
ATOM 1773 N N . THR A 1 221 ? -10.143 16.230 -2.282 1.00 42.84 221 THR A N 1
ATOM 1774 C CA . THR A 1 221 ? -10.580 17.627 -2.142 1.00 42.84 221 THR A CA 1
ATOM 1775 C C . THR A 1 221 ? -10.926 18.265 -3.488 1.00 42.84 221 THR A C 1
ATOM 1777 O O . THR A 1 221 ? -11.319 19.427 -3.532 1.00 42.84 221 THR A O 1
ATOM 1780 N N . GLN A 1 222 ? -10.826 17.518 -4.589 1.00 39.06 222 GLN A N 1
ATOM 1781 C CA . GLN A 1 222 ? -11.186 17.960 -5.924 1.00 39.06 222 GLN A CA 1
ATOM 1782 C C . GLN A 1 222 ? -11.851 16.808 -6.677 1.00 39.06 222 GLN A C 1
ATOM 1784 O O . GLN A 1 222 ? -11.178 15.959 -7.249 1.00 39.06 222 GLN A O 1
ATOM 1789 N N . SER A 1 223 ? -13.183 16.804 -6.734 1.00 34.78 223 SER A N 1
ATOM 1790 C CA . SER A 1 223 ? -13.812 16.345 -7.971 1.00 34.78 223 SER A CA 1
ATOM 1791 C C . SER A 1 223 ? -13.358 17.323 -9.058 1.00 34.78 223 SER A C 1
ATOM 1793 O O . SER A 1 223 ? -13.523 18.533 -8.853 1.00 34.78 223 SER A O 1
ATOM 1795 N N . PRO A 1 224 ? -12.766 16.881 -10.179 1.00 36.25 224 PRO A N 1
ATOM 1796 C CA . PRO A 1 224 ? -12.550 17.789 -11.288 1.00 36.25 224 PRO A CA 1
ATOM 1797 C C . PRO A 1 224 ? -13.922 18.328 -11.690 1.00 36.25 224 PRO A C 1
ATOM 1799 O O . PRO A 1 224 ? -14.839 17.569 -12.004 1.00 36.25 224 PRO A O 1
ATOM 1802 N N . ILE A 1 225 ? -14.082 19.649 -11.627 1.00 34.72 225 ILE A N 1
ATOM 1803 C CA . ILE A 1 225 ? -15.161 20.316 -12.343 1.00 34.72 225 ILE A CA 1
ATOM 1804 C C . ILE A 1 225 ? -14.857 20.029 -13.811 1.00 34.72 225 ILE A C 1
ATOM 1806 O O . ILE A 1 225 ? -13.953 20.636 -14.379 1.00 34.72 225 ILE A O 1
ATOM 1810 N N . ILE A 1 226 ? -15.534 19.033 -14.379 1.00 36.38 226 ILE A N 1
ATOM 1811 C CA . ILE A 1 226 ? -15.514 18.774 -15.815 1.00 36.38 226 ILE A CA 1
ATOM 1812 C C . ILE A 1 226 ? -16.181 20.003 -16.458 1.00 36.38 226 ILE A C 1
ATOM 1814 O O . ILE A 1 226 ? -17.344 20.264 -16.132 1.00 36.38 226 ILE A O 1
ATOM 1818 N N . PRO A 1 227 ? -15.462 20.806 -17.267 1.00 44.88 227 PRO A N 1
ATOM 1819 C CA . PRO A 1 227 ? -16.063 21.919 -17.994 1.00 44.88 227 PRO A CA 1
ATOM 1820 C C . PRO A 1 227 ? -17.017 21.442 -19.095 1.00 44.88 227 PRO A C 1
ATOM 1822 O O . PRO A 1 227 ? -16.784 20.350 -19.666 1.00 44.88 227 PRO A O 1
#

Organism: NCBI:txid2703787

pLDDT: mean 86.45, std 11.62, range [34.72, 96.31]

Sequence (227 aa):
MFAVFKEYLVNKSWIETTAMAFRHTSNQYIELFFDNSNQVELFIKGIRLAEYRVDDLAALEQLVNGFEQQEKLRVDDILSVIRDGIGMLGVSSGMHLKDALVQFGLPADFYGNPSLGYLQYGTLRLGYFEGFIDEAAILFQDDLSFDLQDPLLKDMLPAVTATSYLHEIIQLLNCSELKWHSQYEKDHMDYIVVKVGDTADMSFDLDTGYLTRIAFSIKSTQSPIIP

Foldseek 3Di:
DVVVLVVVCVVLQWDDPDPFKTAHNVARQWMWGQDPQQKIFIGGNNATQDIDRHPDPVSSVLQSVLQVDADDQPPQAVVCCQVVADVSRVDDQFAFLSNCCSNNHAAPDWDDHNAWTWGHRPQWIFTDGHRGGFKIKGFADPPDWHAHPDPVLCVQPRTQHQLDAPVNVVVSCVVVVWDWDWDDDPPPPFWIWIDTDLHWIWIAGPVRRGTGMIMGGNPNPDPDPPD

Secondary structure (DSSP, 8-state):
-HHHHHHHHHHTTEEEEETTEEEESS-TTEEEEE-TTSEEEEEETTEEEEEEE--SHHHHHHHHHHHH-------S-HHHHHHHGGGGGTPPTT-BHHHHHHHS-S-SEEEEETTEEEEEETTEEEEEETTEEEEEEEE--TT-EEE--SHHHHHH-SEEETT-BHHHHHHHHHHTT--EEEE--TT--SEEEEEETTTEEEEEETTT-BEEEEEEE---S------